Protein AF-A0A1F2EUL6-F1 (afdb_monomer)

Secondary structure (DSSP, 8-state):
-EEEEEETTBTTB-SS--TTTTTHHHHHHHHH-S---SPPHHHHHHSSSPPP--S--------SS-EEEEEEE-HHHHHHHHHHHHHTT-TTSEEEEEESS--HHHHHHT---SSSSS--HHHHHHSPB--B--EEETT--EESS-EEEE-TT--SS--TT-EEEEEEETTEEEEEEEES-EEEEE-SSTT-EEEEEPPPPPP----S------TTTT-B-TTS-B-PPPPPEEESEEEEEEEEEEEEETTEE-SS-EEEEEEEE-SS-BEEB-

Structure (mmCIF, N/CA/C/O backbone):
data_AF-A0A1F2EUL6-F1
#
_entry.id   AF-A0A1F2EUL6-F1
#
loop_
_atom_site.group_PDB
_atom_site.id
_atom_site.type_symbol
_atom_site.label_atom_id
_atom_site.label_alt_id
_atom_site.label_comp_id
_atom_site.label_asym_id
_atom_site.label_entity_id
_atom_site.label_seq_id
_atom_site.pdbx_PDB_ins_code
_atom_site.Cartn_x
_atom_site.Cartn_y
_atom_site.Cartn_z
_atom_site.occupancy
_atom_site.B_iso_or_equiv
_atom_site.auth_seq_id
_atom_site.auth_comp_id
_atom_site.auth_asym_id
_atom_site.auth_atom_id
_atom_site.pdbx_PDB_model_num
ATOM 1 N N . MET A 1 1 ? -19.162 4.722 19.581 1.00 94.12 1 MET A N 1
ATOM 2 C CA . MET A 1 1 ? -18.192 4.745 18.467 1.00 94.12 1 MET A CA 1
ATOM 3 C C . MET A 1 1 ? -17.337 5.961 18.678 1.00 94.12 1 MET A C 1
ATOM 5 O O . MET A 1 1 ? -17.865 7.063 18.787 1.00 94.12 1 MET A O 1
ATOM 9 N N . ARG A 1 2 ? -16.032 5.747 18.742 1.00 98.06 2 ARG A N 1
ATOM 10 C CA . ARG A 1 2 ? -15.039 6.780 18.974 1.00 98.06 2 ARG A CA 1
ATOM 11 C C . ARG A 1 2 ? -14.387 7.160 17.653 1.00 98.06 2 ARG A C 1
ATOM 13 O O . ARG A 1 2 ? -13.775 6.308 17.017 1.00 98.06 2 ARG A O 1
ATOM 20 N N . ILE A 1 3 ? -14.510 8.423 17.254 1.00 98.38 3 ILE A N 1
ATOM 21 C CA . ILE A 1 3 ? -13.905 8.942 16.022 1.00 98.38 3 ILE A CA 1
ATOM 22 C C . ILE A 1 3 ? -12.655 9.750 16.373 1.00 98.38 3 ILE A C 1
ATOM 24 O O . ILE A 1 3 ? -12.697 10.642 17.217 1.00 98.38 3 ILE A O 1
ATOM 28 N N . LEU A 1 4 ? -11.547 9.438 15.708 1.00 98.44 4 LEU A N 1
ATOM 29 C CA . LEU A 1 4 ? -10.252 10.093 15.851 1.00 98.44 4 LEU A CA 1
ATOM 30 C C . LEU A 1 4 ? -9.860 10.681 14.495 1.00 98.44 4 LEU A C 1
ATOM 32 O O . LEU A 1 4 ? -9.658 9.938 13.539 1.00 98.44 4 LEU A O 1
ATOM 36 N N . VAL A 1 5 ? -9.752 12.006 14.393 1.00 98.38 5 VAL A N 1
ATOM 37 C CA . VAL A 1 5 ? -9.423 12.678 13.125 1.00 98.38 5 VAL A CA 1
ATOM 38 C C . VAL A 1 5 ? -7.962 13.112 13.125 1.00 98.38 5 VAL A C 1
ATOM 40 O O . VAL A 1 5 ? -7.565 13.958 13.925 1.00 98.38 5 VAL A O 1
ATOM 43 N N . LEU A 1 6 ? -7.172 12.570 12.198 1.00 98.25 6 LEU A N 1
ATOM 44 C CA . LEU A 1 6 ? -5.758 12.889 12.009 1.00 98.25 6 LEU A CA 1
ATOM 45 C C . LEU A 1 6 ? -5.607 13.777 10.779 1.00 98.25 6 LEU A C 1
ATOM 47 O O . LEU A 1 6 ? -5.698 13.304 9.649 1.00 98.25 6 LEU A O 1
ATOM 51 N N . ARG A 1 7 ? -5.391 15.076 10.995 1.00 98.06 7 ARG A N 1
ATOM 52 C CA . ARG A 1 7 ? -5.110 16.036 9.918 1.00 98.06 7 ARG A CA 1
ATOM 53 C C . ARG A 1 7 ? -3.606 16.123 9.698 1.00 98.06 7 ARG A C 1
ATOM 55 O O . ARG A 1 7 ? -2.929 16.884 10.378 1.00 98.06 7 ARG A O 1
ATOM 62 N N . CYS A 1 8 ? -3.079 15.309 8.793 1.00 97.19 8 CYS A N 1
ATOM 63 C CA . CYS A 1 8 ? -1.642 15.193 8.575 1.00 97.19 8 CYS A CA 1
ATOM 64 C C . CYS A 1 8 ? -1.090 16.399 7.805 1.00 97.19 8 CYS A C 1
ATOM 66 O O . CYS A 1 8 ? -1.621 16.786 6.766 1.00 97.19 8 CYS A O 1
ATOM 68 N N . GLY A 1 9 ? -0.003 16.982 8.316 1.00 93.94 9 GLY A N 1
ATOM 69 C CA . GLY A 1 9 ? 0.609 18.190 7.759 1.00 93.94 9 GLY A CA 1
ATOM 70 C C . GLY A 1 9 ? -0.042 19.497 8.224 1.00 93.94 9 GLY A C 1
ATOM 71 O O . GLY A 1 9 ? 0.249 20.545 7.652 1.00 93.94 9 GLY A O 1
ATOM 72 N N . VAL A 1 10 ? -0.909 19.453 9.243 1.00 90.75 10 VAL A N 1
ATOM 73 C CA . VAL A 1 10 ? -1.565 20.630 9.833 1.00 90.75 10 VAL A CA 1
ATOM 74 C C . VAL A 1 10 ? -1.352 20.636 11.347 1.00 90.75 10 VAL A C 1
ATOM 76 O O . VAL A 1 10 ? -1.569 19.626 12.015 1.00 90.75 10 VAL A O 1
ATOM 79 N N . GLY A 1 11 ? -0.982 21.797 11.897 1.00 89.56 11 GLY A N 1
ATOM 80 C CA . GLY A 1 11 ? -0.701 21.944 13.328 1.00 89.56 11 GLY A CA 1
ATOM 81 C C . GLY A 1 11 ? 0.469 21.060 13.761 1.00 89.56 11 GLY A C 1
ATOM 82 O O . GLY A 1 11 ? 1.487 21.005 13.074 1.00 89.56 11 GLY A O 1
ATOM 83 N N . ASP A 1 12 ? 0.300 20.348 14.875 1.00 89.69 12 ASP A N 1
ATOM 84 C CA . ASP A 1 12 ? 1.346 19.498 15.460 1.00 89.69 12 ASP A CA 1
ATOM 85 C C . ASP A 1 12 ? 1.440 18.101 14.822 1.00 89.69 12 ASP A C 1
ATOM 87 O O . ASP A 1 12 ? 2.366 17.347 15.118 1.00 89.69 12 ASP A O 1
ATOM 91 N N . MET A 1 13 ? 0.498 17.727 13.948 1.00 95.62 13 MET A N 1
ATOM 92 C CA . MET A 1 13 ? 0.515 16.425 13.282 1.00 95.62 13 MET A CA 1
ATOM 93 C C . MET A 1 13 ? 1.376 16.501 12.010 1.00 95.62 13 MET A C 1
ATOM 95 O O . MET A 1 13 ? 0.977 17.158 11.039 1.00 95.62 13 MET A O 1
ATOM 99 N N . PRO A 1 14 ? 2.535 15.821 11.949 1.00 97.31 14 PRO A N 1
ATOM 100 C CA . PRO A 1 14 ? 3.396 15.865 10.771 1.00 97.31 14 PRO A CA 1
ATOM 101 C C . PRO A 1 14 ? 2.721 15.213 9.556 1.00 97.31 14 PRO A C 1
ATOM 103 O O . PRO A 1 14 ? 1.786 14.419 9.675 1.00 97.31 14 PRO A O 1
ATOM 106 N N . LEU A 1 15 ? 3.225 15.528 8.359 1.00 97.00 15 LEU A N 1
ATOM 107 C CA . LEU A 1 15 ? 2.729 14.929 7.115 1.00 97.00 15 LEU A CA 1
ATOM 108 C C . LEU A 1 15 ? 2.921 13.405 7.103 1.00 97.00 15 LEU A C 1
ATOM 110 O O . LEU A 1 15 ? 2.050 12.671 6.650 1.00 97.00 15 LEU A O 1
ATOM 114 N N . LEU A 1 16 ? 4.054 12.933 7.624 1.00 97.12 16 LEU A N 1
ATOM 115 C CA . LEU A 1 16 ? 4.373 11.516 7.776 1.00 97.12 16 LEU A CA 1
ATOM 116 C C . LEU A 1 16 ? 4.459 11.193 9.273 1.00 97.12 16 LEU A C 1
ATOM 118 O O . LEU A 1 16 ? 5.552 11.276 9.840 1.00 97.12 16 LEU A O 1
ATOM 122 N N . PRO A 1 17 ? 3.327 10.886 9.931 1.00 97.44 17 PRO A N 1
ATOM 123 C CA . PRO A 1 17 ? 3.320 10.584 11.355 1.00 97.44 17 PRO A CA 1
ATOM 124 C C . PRO A 1 17 ? 4.131 9.330 11.666 1.00 97.44 17 PRO A C 1
ATOM 126 O O . PRO A 1 17 ? 3.971 8.273 11.058 1.00 97.44 17 PRO A O 1
ATOM 129 N N . GLY A 1 18 ? 5.043 9.468 12.621 1.00 96.19 18 GLY A N 1
ATOM 130 C CA . GLY A 1 18 ? 5.866 8.388 13.127 1.00 96.19 18 GLY A CA 1
ATOM 131 C C . GLY A 1 18 ? 5.231 7.687 14.324 1.00 96.19 18 GLY A C 1
ATOM 132 O O . GLY A 1 18 ? 4.150 8.015 14.806 1.00 96.19 18 GLY A O 1
ATOM 133 N N . ARG A 1 19 ? 5.974 6.723 14.876 1.00 95.12 19 ARG A N 1
ATOM 134 C CA . ARG A 1 19 ? 5.543 5.931 16.040 1.00 95.12 19 ARG A CA 1
ATOM 135 C C . ARG A 1 19 ? 5.140 6.787 17.247 1.00 95.12 19 ARG A C 1
ATOM 137 O O . ARG A 1 19 ? 4.248 6.392 17.985 1.00 95.12 19 ARG A O 1
ATOM 144 N N . ARG A 1 20 ? 5.841 7.899 17.497 1.00 96.31 20 ARG A N 1
ATOM 145 C CA . ARG A 1 20 ? 5.565 8.770 18.654 1.00 96.31 20 ARG A CA 1
ATOM 146 C C . ARG A 1 20 ? 4.260 9.539 18.466 1.00 96.31 20 ARG A C 1
ATOM 148 O O . ARG A 1 20 ? 3.466 9.584 19.396 1.00 96.31 20 ARG A O 1
ATOM 155 N N . ASP A 1 21 ? 4.030 10.047 17.261 1.00 97.62 21 ASP A N 1
ATOM 156 C CA . ASP A 1 21 ? 2.845 10.839 16.913 1.00 97.62 21 ASP A CA 1
ATOM 157 C C . ASP A 1 21 ? 1.560 10.000 16.992 1.00 97.62 21 ASP A C 1
ATOM 159 O O . ASP A 1 21 ? 0.492 10.518 17.295 1.00 97.62 21 ASP A O 1
ATOM 163 N N . LEU A 1 22 ? 1.672 8.685 16.766 1.00 98.25 22 LEU A N 1
ATOM 164 C CA . LEU A 1 22 ? 0.552 7.738 16.742 1.00 98.25 22 LEU A CA 1
ATOM 165 C C . LEU A 1 22 ? 0.422 6.887 18.014 1.00 98.25 22 LEU A C 1
ATOM 167 O O . LEU A 1 22 ? -0.481 6.057 18.104 1.00 98.25 22 LEU A O 1
ATOM 171 N N . ALA A 1 23 ? 1.291 7.081 19.012 1.00 97.25 23 ALA A N 1
ATOM 172 C CA . ALA A 1 23 ? 1.319 6.249 20.219 1.00 97.25 23 ALA A CA 1
ATOM 173 C C . ALA A 1 23 ? -0.001 6.282 21.012 1.00 97.25 23 ALA A C 1
ATOM 175 O O . ALA A 1 23 ? -0.373 5.281 21.616 1.00 97.25 23 ALA A O 1
ATOM 176 N N . PHE A 1 24 ? -0.742 7.393 20.961 1.00 97.75 24 PHE A N 1
ATOM 177 C CA . PHE A 1 24 ? -2.035 7.529 21.639 1.00 97.75 24 PHE A CA 1
ATOM 178 C C . PHE A 1 24 ? -3.104 6.550 21.110 1.00 97.75 24 PHE A C 1
ATOM 180 O O . PHE A 1 24 ? -4.046 6.233 21.836 1.00 97.75 24 PHE A O 1
ATOM 187 N N . LEU A 1 25 ? -2.968 6.038 19.876 1.00 98.38 25 LEU A N 1
ATOM 188 C CA . LEU A 1 25 ? -3.870 5.012 19.337 1.00 98.38 25 LEU A CA 1
ATOM 189 C C . LEU A 1 25 ? -3.777 3.710 20.141 1.00 98.38 25 LEU A C 1
ATOM 191 O O . LEU A 1 25 ? -4.790 3.046 20.356 1.00 98.38 25 LEU A O 1
ATOM 195 N N . ASP A 1 26 ? -2.587 3.383 20.652 1.00 97.88 26 ASP A N 1
ATOM 196 C CA . ASP A 1 26 ? -2.379 2.221 21.517 1.00 97.88 26 ASP A CA 1
ATOM 197 C C . ASP A 1 26 ? -3.129 2.390 22.846 1.00 97.88 26 ASP A C 1
ATOM 199 O O . ASP A 1 26 ? -3.670 1.430 23.393 1.00 97.88 26 ASP A O 1
ATOM 203 N N . ASP A 1 27 ? -3.169 3.611 23.380 1.00 98.06 27 ASP A N 1
ATOM 204 C CA . ASP A 1 27 ? -3.866 3.900 24.632 1.00 98.06 27 ASP A CA 1
ATOM 205 C C . ASP A 1 27 ? -5.384 3.886 24.445 1.00 98.06 27 ASP A C 1
ATOM 207 O O . ASP A 1 27 ? -6.098 3.384 25.312 1.00 98.06 27 ASP A O 1
ATOM 211 N N . VAL A 1 28 ? -5.886 4.339 23.290 1.00 98.38 28 VAL A N 1
ATOM 212 C CA . VAL A 1 28 ? -7.296 4.154 22.917 1.00 98.38 28 VAL A CA 1
ATOM 213 C C . VAL A 1 28 ? -7.639 2.669 22.815 1.00 98.38 28 VAL A C 1
ATOM 215 O O . VAL A 1 28 ? -8.658 2.255 23.367 1.00 98.38 28 VAL A O 1
ATOM 218 N N . ALA A 1 29 ? -6.788 1.862 22.174 1.00 97.94 29 ALA A N 1
ATOM 219 C CA . ALA A 1 29 ? -6.999 0.421 22.055 1.00 97.94 29 ALA A CA 1
ATOM 220 C C . ALA A 1 29 ? -7.139 -0.245 23.432 1.00 97.94 29 ALA A C 1
ATOM 222 O O . ALA A 1 29 ? -8.121 -0.943 23.669 1.00 97.94 29 ALA A O 1
ATOM 223 N N . LYS A 1 30 ? -6.233 0.049 24.376 1.00 97.50 30 LYS A N 1
ATOM 224 C CA . LYS A 1 30 ? -6.290 -0.488 25.751 1.00 97.50 30 LYS A CA 1
ATOM 225 C C . LYS A 1 30 ? -7.562 -0.097 26.506 1.00 97.50 30 LYS A C 1
ATOM 227 O O . LYS A 1 30 ? -7.995 -0.838 27.379 1.00 97.50 30 LYS A O 1
ATOM 232 N N . GLN A 1 31 ? -8.144 1.067 26.213 1.00 98.12 31 GLN A N 1
ATOM 233 C CA . GLN A 1 31 ? -9.371 1.523 26.874 1.00 98.12 31 GLN A CA 1
ATOM 234 C C . GLN A 1 31 ? -10.609 0.759 26.398 1.00 98.12 31 GLN A C 1
ATOM 236 O O . GLN A 1 31 ? -11.498 0.490 27.202 1.00 98.12 31 GLN A O 1
ATOM 241 N N . VAL A 1 32 ? -10.689 0.438 25.102 1.00 98.12 32 VAL A N 1
ATOM 242 C CA . VAL A 1 32 ? -11.891 -0.179 24.513 1.00 98.12 32 VAL A CA 1
ATOM 243 C C . VAL A 1 32 ? -11.777 -1.696 24.354 1.00 98.12 32 VAL A C 1
ATOM 245 O O . VAL A 1 32 ? -12.790 -2.387 24.344 1.00 98.12 32 VAL A O 1
ATOM 248 N N . LEU A 1 33 ? -10.560 -2.226 24.250 1.00 97.62 33 LEU A N 1
ATOM 249 C CA . LEU A 1 33 ? -10.258 -3.652 24.155 1.00 97.62 33 LEU A CA 1
ATOM 250 C C . LEU A 1 33 ? -9.003 -3.957 24.998 1.00 97.62 33 LEU A C 1
ATOM 252 O O . LEU A 1 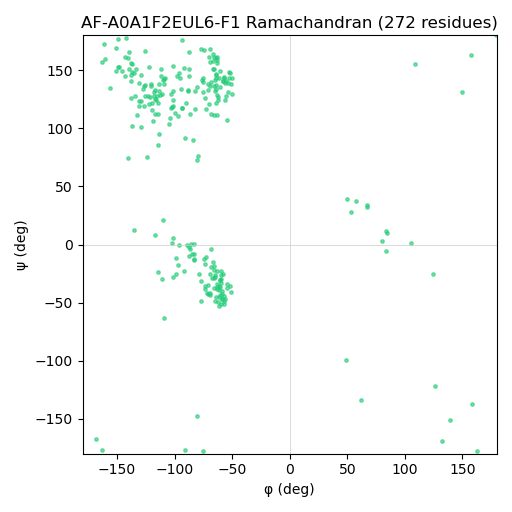33 ? -7.913 -4.134 24.455 1.00 97.62 33 LEU A O 1
ATOM 256 N N . PRO A 1 34 ? -9.123 -3.970 26.340 1.00 94.56 34 PRO A N 1
ATOM 257 C CA . PRO A 1 34 ? -7.986 -4.204 27.235 1.00 94.56 34 PRO A CA 1
ATOM 258 C C . PRO A 1 34 ? -7.390 -5.613 27.104 1.00 94.56 34 PRO A C 1
ATOM 260 O O . PRO A 1 34 ? -6.205 -5.804 27.376 1.00 94.56 34 PRO A O 1
ATOM 263 N N . HIS A 1 35 ? -8.203 -6.582 26.678 1.00 92.75 35 HIS A N 1
ATOM 264 C CA . HIS A 1 35 ? -7.806 -7.961 26.417 1.00 92.75 35 HIS A CA 1
ATOM 265 C C . HIS A 1 35 ? -8.285 -8.361 25.017 1.00 92.75 35 HIS A C 1
ATOM 267 O O . HIS A 1 35 ? -9.475 -8.246 24.724 1.00 92.75 35 HIS A O 1
ATOM 273 N N . ASP A 1 36 ? -7.357 -8.797 24.163 1.00 92.00 36 ASP A N 1
ATOM 274 C CA . ASP A 1 36 ? -7.641 -9.379 22.849 1.00 92.00 36 ASP A CA 1
ATOM 275 C C . ASP A 1 36 ? -7.210 -10.848 22.867 1.00 92.00 36 ASP A C 1
ATOM 277 O O . ASP A 1 36 ? -6.021 -11.141 22.974 1.00 92.00 36 ASP A O 1
ATOM 281 N N . ASP A 1 37 ? -8.182 -11.756 22.788 1.00 89.81 37 ASP A N 1
ATOM 282 C CA . ASP A 1 37 ? -7.949 -13.205 22.772 1.00 89.81 37 ASP A CA 1
ATOM 283 C C . ASP A 1 37 ? -7.707 -13.747 21.349 1.00 89.81 37 ASP A C 1
ATOM 285 O O . ASP A 1 37 ? -7.496 -14.947 21.159 1.00 89.81 37 ASP A O 1
ATOM 289 N N . ASN A 1 38 ? -7.776 -12.890 20.321 1.00 90.25 38 ASN A N 1
ATOM 290 C CA . ASN A 1 38 ? -7.522 -13.303 18.945 1.00 90.25 38 ASN A CA 1
ATOM 291 C C . ASN A 1 38 ? -6.018 -13.498 18.705 1.00 90.25 38 ASN A C 1
ATOM 293 O O . ASN A 1 38 ? -5.209 -12.703 19.188 1.00 90.25 38 ASN A O 1
ATOM 297 N N . PRO A 1 39 ? -5.626 -14.505 17.904 1.00 88.75 39 PRO A N 1
ATOM 298 C CA . PRO A 1 39 ? -4.223 -14.739 17.616 1.00 88.75 39 PRO A CA 1
ATOM 299 C C . PRO A 1 39 ? -3.636 -13.563 16.832 1.00 88.75 39 PRO A C 1
ATOM 301 O O . PRO A 1 39 ? -4.187 -13.100 15.829 1.00 88.75 39 PRO A O 1
ATOM 304 N N . THR A 1 40 ? -2.479 -13.100 17.280 1.00 91.00 40 THR A N 1
ATOM 305 C CA . THR A 1 40 ? -1.681 -12.091 16.590 1.00 91.00 40 THR A CA 1
ATOM 306 C C . THR A 1 40 ? -1.145 -12.638 15.259 1.00 91.00 40 THR A C 1
ATOM 308 O O . THR A 1 40 ? -0.972 -13.851 15.105 1.00 91.00 40 THR A O 1
ATOM 311 N N . PRO A 1 41 ? -0.789 -11.774 14.291 1.00 89.00 41 PRO A N 1
ATOM 312 C CA . PRO A 1 41 ? -0.151 -12.204 13.049 1.00 89.00 41 PRO A CA 1
ATOM 313 C C . PRO A 1 41 ? 1.087 -13.088 13.260 1.00 89.00 41 PRO A C 1
ATOM 315 O O . PRO A 1 41 ? 1.294 -14.034 12.503 1.00 89.00 41 PRO A O 1
ATOM 318 N N . ASP A 1 42 ? 1.882 -12.821 14.300 1.00 89.25 42 ASP A N 1
ATOM 319 C CA . ASP A 1 42 ? 3.076 -13.608 14.623 1.00 89.25 42 ASP A CA 1
ATOM 320 C C . ASP A 1 42 ? 2.727 -15.005 15.159 1.00 89.25 42 ASP A C 1
ATOM 322 O O . ASP A 1 42 ? 3.441 -15.969 14.880 1.00 89.25 42 ASP A O 1
ATOM 326 N N . GLU A 1 43 ? 1.636 -15.136 15.915 1.00 90.62 43 GLU A N 1
ATOM 327 C CA . GLU A 1 43 ? 1.124 -16.430 16.381 1.00 90.62 43 GLU A CA 1
ATOM 328 C C . GLU A 1 43 ? 0.515 -17.231 15.230 1.00 90.62 43 GLU A C 1
ATOM 330 O O . GLU A 1 43 ? 0.811 -18.418 15.100 1.00 90.62 43 GLU A O 1
ATOM 335 N N . ILE A 1 44 ? -0.258 -16.580 14.349 1.00 87.81 44 ILE A N 1
ATOM 336 C CA . ILE A 1 44 ? -0.807 -17.205 13.136 1.00 87.81 44 ILE A CA 1
ATOM 337 C C . ILE A 1 44 ? 0.332 -17.724 12.253 1.00 87.81 44 ILE A C 1
ATOM 339 O O . ILE A 1 44 ? 0.294 -18.870 11.812 1.00 87.81 44 ILE A O 1
ATOM 343 N N . ALA A 1 45 ? 1.370 -16.913 12.025 1.00 85.88 45 ALA A N 1
ATOM 344 C CA . ALA A 1 45 ? 2.507 -17.281 11.182 1.00 85.88 45 ALA A CA 1
ATOM 345 C C . ALA A 1 45 ? 3.333 -18.453 11.743 1.00 85.88 45 ALA A C 1
ATOM 347 O O . ALA A 1 45 ? 3.951 -19.188 10.975 1.00 85.88 45 ALA A O 1
ATOM 348 N N . LYS A 1 46 ? 3.353 -18.635 13.069 1.00 88.56 46 LYS A N 1
ATOM 349 C CA . LYS A 1 46 ? 4.001 -19.776 13.743 1.00 88.56 46 LYS A CA 1
ATOM 350 C C . LYS A 1 46 ? 3.084 -20.996 13.877 1.00 88.56 46 LYS A C 1
ATOM 352 O O . LYS A 1 46 ? 3.547 -22.057 14.298 1.00 88.56 46 LYS A O 1
ATOM 357 N N . GLY A 1 47 ? 1.795 -20.843 13.576 1.00 82.88 47 GLY A N 1
ATOM 358 C CA . GLY A 1 47 ? 0.805 -21.909 13.635 1.00 82.88 47 GLY A CA 1
ATOM 359 C C . GLY A 1 47 ? 1.085 -23.026 12.628 1.00 82.88 47 GLY A C 1
ATOM 360 O O . GLY A 1 47 ? 1.798 -22.846 11.644 1.00 82.88 47 GLY A O 1
ATOM 361 N N . LYS A 1 48 ? 0.499 -24.205 12.868 1.00 75.62 48 LYS A N 1
ATOM 362 C CA . LYS A 1 48 ? 0.620 -25.359 11.956 1.00 75.62 48 LYS A CA 1
ATOM 363 C C . LYS A 1 48 ? -0.089 -25.134 10.619 1.00 75.62 48 LYS A C 1
ATOM 365 O O . LYS A 1 48 ? 0.324 -25.700 9.614 1.00 75.62 48 LYS A O 1
ATOM 370 N N . GLU A 1 49 ? -1.141 -24.319 10.624 1.00 74.75 49 GLU A N 1
ATOM 371 C CA . GLU A 1 49 ? -1.913 -23.949 9.444 1.00 74.75 49 GLU A CA 1
ATOM 372 C C . GLU A 1 49 ? -2.084 -22.431 9.405 1.00 74.75 49 GLU A C 1
ATOM 374 O O . GLU A 1 49 ? -2.613 -21.828 10.341 1.00 74.75 49 GLU A O 1
ATOM 379 N N . VAL A 1 50 ? -1.644 -21.816 8.308 1.00 75.50 50 VAL A N 1
ATOM 380 C CA . VAL A 1 50 ? -1.920 -20.407 8.017 1.00 75.50 50 VAL A CA 1
ATOM 381 C C . VAL A 1 50 ? -3.223 -20.354 7.217 1.00 75.50 50 VAL A C 1
ATOM 383 O O . VAL A 1 50 ? -3.288 -20.976 6.151 1.00 75.50 50 VAL A O 1
ATOM 386 N N . PRO A 1 51 ? -4.265 -19.641 7.689 1.00 76.38 51 PRO A N 1
ATOM 387 C CA . PRO A 1 51 ? -5.533 -19.556 6.979 1.00 76.38 51 PRO A CA 1
ATOM 388 C C . PRO A 1 51 ? -5.346 -19.093 5.536 1.00 76.38 51 PRO A C 1
ATOM 390 O O . PRO A 1 51 ? -4.589 -18.160 5.257 1.00 76.38 51 PRO A O 1
ATOM 393 N N . HIS A 1 52 ? -6.077 -19.714 4.610 1.00 82.31 52 HIS A N 1
ATOM 394 C CA . HIS A 1 52 ? -6.063 -19.264 3.227 1.00 82.31 52 HIS A CA 1
ATOM 395 C C . HIS A 1 52 ? -6.603 -17.827 3.123 1.00 82.31 52 HIS A C 1
ATOM 397 O O . HIS A 1 52 ? -7.698 -17.516 3.602 1.00 82.31 52 HIS A O 1
ATOM 403 N N . LEU A 1 53 ? -5.824 -16.948 2.488 1.00 87.06 53 LEU A N 1
ATOM 404 C CA . LEU A 1 53 ? -6.162 -15.539 2.277 1.00 87.06 53 LEU A CA 1
ATOM 405 C C . LEU A 1 53 ? -7.141 -15.385 1.100 1.00 87.06 53 LEU A C 1
ATOM 407 O O . LEU A 1 53 ? -6.750 -14.998 -0.000 1.00 87.06 53 LEU A O 1
ATOM 411 N N . GLY A 1 54 ? -8.410 -15.722 1.348 1.00 90.88 54 GLY A N 1
ATOM 412 C CA . GLY A 1 54 ? -9.536 -15.531 0.424 1.00 90.88 54 GLY A CA 1
ATOM 413 C C . GLY A 1 54 ? -10.086 -14.098 0.432 1.00 90.88 54 GLY A C 1
ATOM 414 O O . GLY A 1 54 ? -9.333 -13.145 0.639 1.00 90.88 54 GLY A O 1
ATOM 415 N N . ALA A 1 55 ? -11.393 -13.927 0.217 1.00 95.06 55 ALA A N 1
ATOM 416 C CA . ALA A 1 55 ? -12.048 -12.615 0.287 1.00 95.06 55 ALA A CA 1
ATOM 417 C C . ALA A 1 55 ? -11.748 -11.900 1.625 1.00 95.06 55 ALA A C 1
ATOM 419 O O . ALA A 1 55 ? -11.633 -12.579 2.656 1.00 95.06 55 ALA A O 1
ATOM 420 N N . PRO A 1 56 ? -11.585 -10.563 1.633 1.00 97.19 56 PRO A N 1
ATOM 421 C CA . PRO A 1 56 ? -11.274 -9.819 2.842 1.00 97.19 56 PRO A CA 1
ATOM 422 C C . PRO A 1 56 ? -12.433 -9.896 3.839 1.00 97.19 56 PRO A C 1
ATOM 424 O O . PRO A 1 56 ? -13.606 -9.879 3.455 1.00 97.19 56 PRO A O 1
ATOM 427 N N . ARG A 1 57 ? -12.119 -9.999 5.132 1.00 96.00 57 ARG A N 1
ATOM 428 C CA . ARG A 1 57 ? -13.113 -10.258 6.184 1.00 96.00 57 ARG A CA 1
ATOM 429 C C . ARG A 1 57 ? -13.136 -9.179 7.266 1.00 96.00 57 ARG A C 1
ATOM 431 O O . ARG A 1 57 ? -12.117 -8.530 7.520 1.00 96.00 57 ARG A O 1
ATOM 438 N N . PRO A 1 58 ? -14.293 -8.989 7.929 1.00 97.25 58 PRO A N 1
ATOM 439 C CA . PRO A 1 58 ? -14.358 -8.178 9.132 1.00 97.25 58 PRO A CA 1
ATOM 440 C C . PRO A 1 58 ? -13.401 -8.704 10.198 1.00 97.25 58 PRO A C 1
ATOM 442 O O . PRO A 1 58 ? -13.241 -9.919 10.350 1.00 97.25 58 PRO A O 1
ATOM 445 N N . ALA A 1 59 ? -12.785 -7.792 10.940 1.00 96.31 59 ALA A N 1
ATOM 446 C CA . ALA A 1 59 ? -11.931 -8.162 12.055 1.00 96.31 59 ALA A CA 1
ATOM 447 C C . ALA A 1 59 ? -12.761 -8.864 13.157 1.00 96.31 59 ALA A C 1
ATOM 449 O O . ALA A 1 59 ? -13.875 -8.425 13.451 1.00 96.31 59 ALA A O 1
ATOM 450 N N . PRO A 1 60 ? -12.264 -9.959 13.764 1.00 94.75 60 PRO A N 1
ATOM 451 C CA . PRO A 1 60 ? -13.012 -10.713 14.775 1.00 94.75 60 PRO A CA 1
ATOM 452 C C . PRO A 1 60 ? -13.095 -10.006 16.137 1.00 94.75 60 PRO A C 1
ATOM 454 O O . PRO A 1 60 ? -13.927 -10.382 16.967 1.00 94.75 60 PRO A O 1
ATOM 457 N N . GLN A 1 61 ? -12.239 -9.007 16.378 1.00 96.00 61 GLN A N 1
ATOM 458 C CA . GLN A 1 61 ? -12.189 -8.247 17.624 1.00 96.00 61 GLN A CA 1
ATOM 459 C C . GLN A 1 61 ? -13.529 -7.579 17.944 1.00 96.00 61 GLN A C 1
ATOM 461 O O . GLN A 1 61 ? -14.209 -7.032 17.077 1.00 96.00 61 GLN A O 1
ATOM 466 N N . ARG A 1 62 ? -13.886 -7.584 19.232 1.00 95.12 62 ARG A N 1
ATOM 467 C CA . ARG A 1 62 ? -15.122 -6.988 19.755 1.00 95.12 62 ARG A CA 1
ATOM 468 C C . ARG A 1 62 ? -14.793 -5.960 20.842 1.00 95.12 62 ARG A C 1
ATOM 470 O O . ARG A 1 62 ? -14.934 -6.277 22.022 1.00 95.12 62 ARG A O 1
ATOM 477 N N . PRO A 1 63 ? -14.311 -4.759 20.477 1.00 96.94 63 PRO A N 1
ATOM 478 C CA . PRO A 1 63 ? -14.100 -3.694 21.452 1.00 96.94 63 PRO A CA 1
ATOM 479 C C . PRO A 1 63 ? -15.434 -3.266 22.086 1.00 96.94 63 PRO A C 1
ATOM 481 O O . PRO A 1 63 ? -16.498 -3.419 21.482 1.00 96.94 63 PRO A O 1
ATOM 484 N N . SER A 1 64 ? -15.382 -2.690 23.288 1.00 97.62 64 SER A N 1
ATOM 485 C CA . SER A 1 64 ? -16.556 -2.153 23.995 1.00 97.62 64 SER A CA 1
ATOM 486 C C . SER A 1 64 ? -17.275 -1.053 23.207 1.00 97.62 64 SER A C 1
ATOM 488 O O . SER A 1 64 ? -18.485 -0.879 23.337 1.00 97.62 64 SER A O 1
ATOM 490 N N . GLU A 1 65 ? -16.544 -0.350 22.342 1.00 97.38 65 GLU A N 1
ATOM 491 C CA . GLU A 1 65 ? -17.089 0.491 21.285 1.00 97.38 65 GLU A CA 1
ATOM 492 C C . GLU A 1 65 ? -16.189 0.469 20.034 1.00 97.38 65 GLU A C 1
ATOM 494 O O . GLU A 1 65 ? -14.968 0.365 20.165 1.00 97.38 65 GLU A O 1
ATOM 499 N N . PRO A 1 66 ? -16.747 0.620 18.816 1.00 97.31 66 PRO A N 1
ATOM 500 C CA . PRO A 1 66 ? -15.939 0.760 17.606 1.00 97.31 66 PRO A CA 1
ATOM 501 C C . PRO A 1 66 ? -15.044 2.001 17.659 1.00 97.31 66 PRO A C 1
ATOM 503 O O . PRO A 1 66 ? -15.474 3.055 18.145 1.00 97.31 66 PRO A O 1
ATOM 506 N N . VAL A 1 67 ? -13.834 1.895 17.109 1.00 98.62 67 VAL A N 1
ATOM 507 C CA . VAL A 1 67 ? -12.892 3.011 16.961 1.00 98.62 67 VAL A CA 1
ATOM 508 C C . VAL A 1 67 ? -12.636 3.249 15.483 1.00 98.62 67 VAL A C 1
ATOM 510 O O . VAL A 1 67 ? -12.213 2.337 14.774 1.00 98.62 67 VAL A O 1
ATOM 513 N N . ARG A 1 68 ? -12.865 4.485 15.040 1.00 98.81 68 ARG A N 1
ATOM 514 C CA . ARG A 1 68 ? -12.637 4.924 13.668 1.00 98.81 68 ARG A CA 1
ATOM 515 C C . ARG A 1 68 ? -11.557 5.989 13.624 1.00 98.81 68 ARG A C 1
ATOM 517 O O . ARG A 1 68 ? -11.679 7.027 14.271 1.00 98.81 68 ARG A O 1
ATOM 524 N N . VAL A 1 69 ? -10.523 5.751 1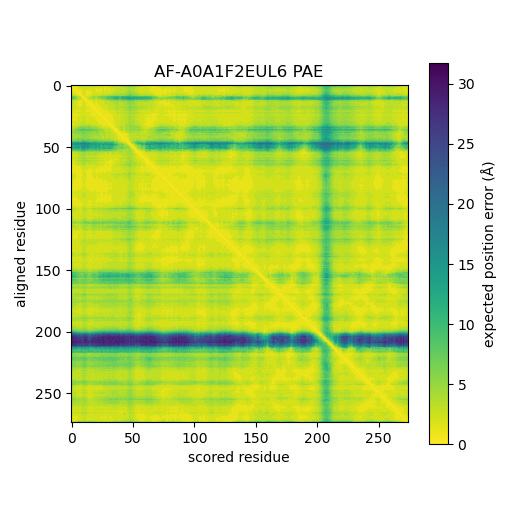2.830 1.00 98.81 69 VAL A N 1
ATOM 525 C CA . VAL A 1 69 ? -9.471 6.722 12.532 1.00 98.81 69 VAL A CA 1
ATOM 526 C C . VAL A 1 69 ? -9.722 7.293 11.145 1.00 98.81 69 VAL A C 1
ATOM 528 O O . VAL A 1 69 ? -9.706 6.571 10.151 1.00 98.81 69 VAL A O 1
ATOM 531 N N . ILE A 1 70 ? -9.951 8.600 11.082 1.00 98.81 70 ILE A N 1
ATOM 532 C CA . ILE A 1 70 ? -10.103 9.342 9.834 1.00 98.81 70 ILE A CA 1
ATOM 533 C C . ILE A 1 70 ? -8.779 10.032 9.540 1.00 98.81 70 ILE A C 1
ATOM 535 O O . ILE A 1 70 ? -8.374 10.939 10.268 1.00 98.81 70 ILE A O 1
ATOM 539 N N . VAL A 1 71 ? -8.105 9.615 8.474 1.00 98.75 71 VAL A N 1
ATOM 540 C CA . VAL A 1 71 ? -6.867 10.238 8.008 1.00 98.75 71 VAL A CA 1
ATOM 541 C C . VAL A 1 71 ? -7.207 11.273 6.946 1.00 98.75 71 VAL A C 1
ATOM 543 O O . VAL A 1 71 ? -7.717 10.932 5.882 1.00 98.75 71 VAL A O 1
ATOM 546 N N . VAL A 1 72 ? -6.906 12.538 7.226 1.00 98.62 72 VAL A N 1
ATOM 547 C CA . VAL A 1 72 ? -7.007 13.645 6.273 1.00 98.62 72 VAL A CA 1
ATOM 548 C C . VAL A 1 72 ? -5.594 13.984 5.808 1.00 98.62 72 VAL A C 1
ATOM 550 O O . VAL A 1 72 ? -4.797 14.505 6.589 1.00 98.62 72 VAL A O 1
ATOM 553 N N . GLY A 1 73 ? -5.263 13.661 4.559 1.00 97.81 73 GLY A N 1
ATOM 554 C CA . GLY A 1 73 ? -3.908 13.832 4.024 1.00 97.81 73 GLY A CA 1
ATOM 555 C C . GLY A 1 73 ? -3.650 13.031 2.742 1.00 97.81 73 GLY A C 1
ATOM 556 O O . GLY A 1 73 ? -4.559 12.360 2.247 1.00 97.81 73 GLY A O 1
ATOM 557 N N . PRO A 1 74 ? -2.425 13.076 2.187 1.00 97.50 74 PRO A N 1
ATOM 558 C CA . PRO A 1 74 ? -2.037 12.241 1.050 1.00 97.50 74 PRO A CA 1
ATOM 559 C C . PRO A 1 74 ? -1.931 10.755 1.428 1.00 97.50 74 PRO A C 1
ATOM 561 O O . PRO A 1 74 ? -1.863 10.398 2.607 1.00 97.50 74 PRO A O 1
ATOM 564 N N . ASP A 1 75 ? -1.825 9.887 0.420 1.00 98.38 75 ASP A N 1
ATOM 565 C CA . ASP A 1 75 ? -1.660 8.433 0.593 1.00 98.38 75 ASP A CA 1
ATOM 566 C C . ASP A 1 75 ? -0.471 8.075 1.495 1.00 98.38 75 ASP A C 1
ATOM 568 O O . ASP A 1 75 ? -0.557 7.142 2.286 1.00 98.38 75 ASP A O 1
ATOM 572 N N . ALA A 1 76 ? 0.611 8.859 1.459 1.00 98.19 76 ALA A N 1
ATOM 573 C CA . ALA A 1 76 ? 1.771 8.658 2.325 1.00 98.19 76 ALA A CA 1
ATOM 574 C C . ALA A 1 76 ? 1.430 8.774 3.827 1.00 98.19 76 ALA A C 1
ATOM 576 O O . ALA A 1 76 ? 1.966 8.034 4.655 1.00 98.19 76 ALA A O 1
ATOM 577 N N . SER A 1 77 ? 0.519 9.684 4.186 1.00 98.44 77 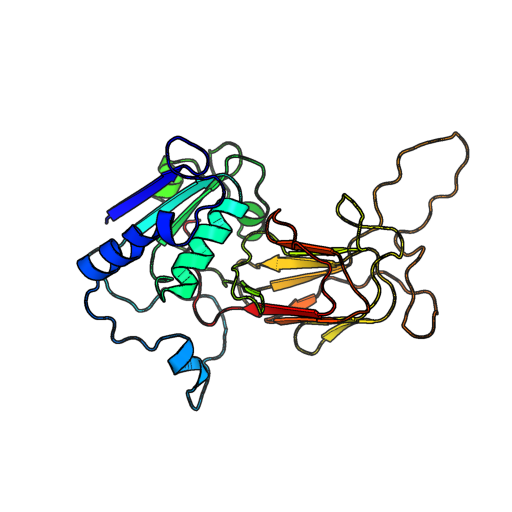SER A N 1
ATOM 578 C CA . SER A 1 77 ? 0.026 9.837 5.558 1.00 98.44 77 SER A CA 1
ATOM 579 C C . SER A 1 77 ? -0.837 8.646 5.966 1.00 98.44 77 SER A C 1
ATOM 581 O O . SER A 1 77 ? -0.665 8.102 7.057 1.00 98.44 77 SER A O 1
ATOM 583 N N . LEU A 1 78 ? -1.726 8.204 5.069 1.00 98.75 78 LEU A N 1
ATOM 584 C CA . LEU A 1 78 ? -2.536 7.004 5.273 1.00 98.75 78 LEU A CA 1
ATOM 585 C C . LEU A 1 78 ? -1.646 5.770 5.471 1.00 98.75 78 LEU A C 1
ATOM 587 O O . LEU A 1 78 ? -1.838 5.029 6.433 1.00 98.75 78 LEU A O 1
ATOM 591 N N . ALA A 1 79 ? -0.638 5.583 4.620 1.00 98.75 79 ALA A N 1
ATOM 592 C CA . ALA A 1 79 ? 0.308 4.477 4.704 1.00 98.75 79 ALA A CA 1
ATOM 593 C C . ALA A 1 79 ? 1.052 4.456 6.046 1.00 98.75 79 ALA A C 1
ATOM 595 O O . ALA A 1 79 ? 1.229 3.389 6.638 1.00 98.75 79 ALA A O 1
ATOM 596 N N . ALA A 1 80 ? 1.441 5.621 6.571 1.00 98.75 80 ALA A N 1
ATOM 597 C CA . ALA A 1 80 ? 2.087 5.732 7.876 1.00 98.75 80 ALA A CA 1
ATOM 598 C C . ALA A 1 80 ? 1.159 5.300 9.028 1.00 98.75 80 ALA A C 1
ATOM 600 O O . ALA A 1 80 ? 1.559 4.506 9.885 1.00 98.75 80 ALA A O 1
ATOM 601 N N . VAL A 1 81 ? -0.102 5.748 9.011 1.00 98.81 81 VAL A N 1
ATOM 602 C CA . VAL A 1 81 ? -1.114 5.369 10.010 1.00 98.81 81 VAL A CA 1
ATOM 603 C C . VAL A 1 81 ? -1.433 3.876 9.935 1.00 98.81 81 VAL A C 1
ATOM 605 O O . VAL A 1 81 ? -1.369 3.182 10.949 1.00 98.81 81 VAL A O 1
ATOM 608 N N . VAL A 1 82 ? -1.701 3.350 8.739 1.00 98.88 82 VAL A N 1
ATOM 609 C CA . VAL A 1 82 ? -1.986 1.921 8.530 1.00 98.88 82 VAL A CA 1
ATOM 610 C C . VAL A 1 82 ? -0.779 1.061 8.912 1.00 98.88 82 VAL A C 1
ATOM 612 O O . VAL A 1 82 ? -0.947 0.004 9.517 1.00 98.88 82 VAL A O 1
ATOM 615 N N . THR A 1 83 ? 0.446 1.528 8.654 1.00 98.81 83 THR A N 1
ATOM 616 C CA . THR A 1 83 ? 1.668 0.852 9.112 1.00 98.81 83 THR A CA 1
ATOM 617 C C . THR A 1 83 ? 1.722 0.755 10.633 1.00 98.81 83 THR A C 1
ATOM 619 O O . THR A 1 83 ? 2.085 -0.299 11.161 1.00 98.81 83 THR A O 1
ATOM 622 N N . HIS A 1 84 ? 1.375 1.829 11.349 1.00 98.75 84 HIS A N 1
ATOM 623 C CA . HIS A 1 84 ? 1.295 1.796 12.810 1.00 98.75 84 HIS A CA 1
ATOM 624 C C . HIS A 1 84 ? 0.247 0.784 13.268 1.00 98.75 84 HIS A C 1
ATOM 626 O O . HIS A 1 84 ? 0.590 -0.129 14.014 1.00 98.75 84 HIS A O 1
ATOM 632 N N . LEU A 1 85 ? -0.986 0.870 12.758 1.00 98.69 85 LEU A N 1
ATOM 633 C CA . LEU A 1 85 ? -2.065 -0.051 13.129 1.00 98.69 85 LEU A CA 1
ATOM 634 C C . LEU A 1 85 ? -1.676 -1.515 12.883 1.00 98.69 85 LEU A C 1
ATOM 636 O O . LEU A 1 85 ? -1.789 -2.347 13.779 1.00 98.69 85 LEU A O 1
ATOM 640 N N . MET A 1 86 ? -1.115 -1.816 11.712 1.00 98.38 86 MET A N 1
ATOM 641 C CA . MET A 1 86 ? -0.604 -3.143 11.365 1.00 98.38 86 MET A CA 1
ATOM 642 C C . MET A 1 86 ? 0.455 -3.637 12.355 1.00 98.38 86 MET A C 1
ATOM 644 O O . MET A 1 86 ? 0.351 -4.742 12.879 1.00 98.38 86 MET A O 1
ATOM 648 N N . ARG A 1 87 ? 1.479 -2.826 12.645 1.00 97.25 87 ARG A N 1
ATOM 649 C CA . ARG A 1 87 ? 2.583 -3.212 13.544 1.00 97.25 87 ARG A CA 1
ATOM 650 C C . ARG A 1 87 ? 2.159 -3.364 15.001 1.00 97.25 87 ARG A C 1
ATOM 652 O O . ARG A 1 87 ? 2.893 -3.961 15.785 1.00 97.25 87 ARG A O 1
ATOM 659 N N . ARG A 1 88 ? 1.023 -2.782 15.381 1.00 97.06 88 ARG A N 1
ATOM 660 C CA . ARG A 1 88 ? 0.484 -2.824 16.743 1.00 97.06 88 ARG A CA 1
ATOM 661 C C . ARG A 1 88 ? -0.653 -3.832 16.907 1.00 97.06 88 ARG A C 1
ATOM 663 O O . ARG A 1 88 ? -1.217 -3.896 17.990 1.00 97.06 88 ARG A O 1
ATOM 670 N N . ASN A 1 89 ? -0.947 -4.631 15.875 1.00 96.50 89 ASN A N 1
ATOM 671 C CA . ASN A 1 89 ? -2.087 -5.552 15.848 1.00 96.50 89 ASN A CA 1
ATOM 672 C C . ASN A 1 89 ? -3.439 -4.839 16.071 1.00 96.50 89 ASN A C 1
ATOM 674 O O . ASN A 1 89 ? -4.332 -5.338 16.746 1.00 96.50 89 ASN A O 1
ATOM 678 N N . LEU A 1 90 ? -3.578 -3.635 15.514 1.00 98.00 90 LEU A N 1
ATOM 679 C CA . LEU A 1 90 ? -4.754 -2.770 15.648 1.00 98.00 90 LEU A CA 1
ATOM 680 C C . LEU A 1 90 ? -5.537 -2.650 14.338 1.00 98.00 90 LEU A C 1
ATOM 682 O O . LEU A 1 90 ? -6.283 -1.695 14.149 1.00 98.00 90 LEU A O 1
ATOM 686 N N . LEU A 1 91 ? -5.384 -3.598 13.408 1.00 98.06 91 LEU A N 1
ATOM 687 C CA . LEU A 1 91 ? -6.100 -3.559 12.127 1.00 98.06 91 LEU A CA 1
ATOM 688 C C . LEU A 1 91 ? -7.609 -3.768 12.258 1.00 98.06 91 LEU A C 1
ATOM 690 O O . LEU A 1 91 ? -8.300 -3.623 11.266 1.00 98.06 91 LEU A O 1
ATOM 694 N N . TRP A 1 92 ? -8.122 -4.039 13.458 1.00 98.00 92 TRP A N 1
ATOM 695 C CA . TRP A 1 92 ? -9.550 -3.984 13.766 1.00 98.00 92 TRP A CA 1
ATOM 696 C C . TRP A 1 92 ? -10.104 -2.558 13.892 1.00 98.00 92 TRP A C 1
ATOM 698 O O . TRP A 1 92 ? -11.320 -2.385 13.919 1.00 98.00 92 TRP A O 1
ATOM 708 N N . PHE A 1 93 ? -9.241 -1.539 13.964 1.00 98.75 93 PHE A N 1
ATOM 709 C CA . PHE A 1 93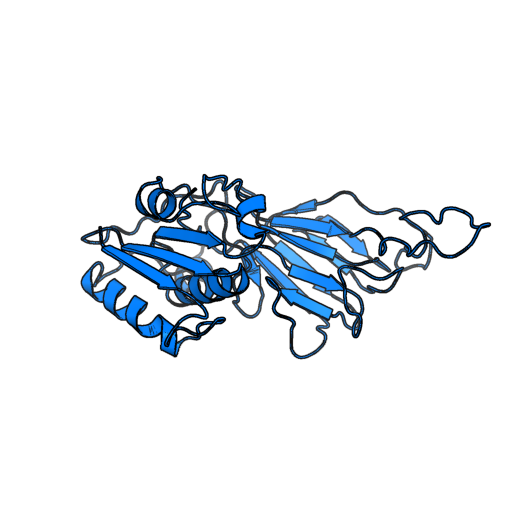 ? -9.663 -0.144 13.866 1.00 98.75 93 PHE A CA 1
ATOM 710 C C . PHE A 1 93 ? -10.258 0.113 12.484 1.00 98.75 93 PHE A C 1
ATOM 712 O O . PHE A 1 93 ? -9.654 -0.231 11.468 1.00 98.75 93 PHE A O 1
ATOM 719 N N . GLU A 1 94 ? -11.402 0.790 12.447 1.00 98.81 94 GLU A N 1
ATOM 720 C CA . GLU A 1 94 ? -11.969 1.271 11.195 1.00 98.81 94 GLU A CA 1
ATOM 721 C C . GLU A 1 94 ? -11.110 2.426 10.670 1.00 98.81 94 GLU A C 1
ATOM 723 O O . GLU A 1 94 ? -10.765 3.345 11.417 1.00 98.81 94 GLU A O 1
ATOM 728 N N . VAL A 1 95 ? -10.768 2.404 9.386 1.00 98.88 95 VAL A N 1
ATOM 729 C CA . VAL A 1 95 ? -9.930 3.430 8.761 1.00 98.88 95 VAL A CA 1
ATOM 730 C C . VAL A 1 95 ? -10.709 4.106 7.648 1.00 98.88 95 VAL A C 1
ATOM 732 O O . VAL A 1 95 ? -11.124 3.457 6.692 1.00 98.88 95 VAL A O 1
ATOM 735 N N . ALA A 1 96 ? -10.876 5.420 7.752 1.00 98.75 96 ALA A N 1
ATOM 736 C CA . ALA A 1 96 ? -11.384 6.250 6.670 1.00 98.75 96 ALA A CA 1
ATOM 737 C C . ALA A 1 96 ? -10.277 7.167 6.153 1.00 98.75 96 ALA A C 1
ATOM 739 O O . ALA A 1 96 ? -9.449 7.658 6.923 1.00 98.75 96 ALA A O 1
ATOM 740 N N . HIS A 1 97 ? -10.283 7.431 4.851 1.00 98.69 97 HIS A N 1
ATOM 741 C CA . HIS A 1 97 ? -9.331 8.332 4.211 1.00 98.69 97 HIS A CA 1
ATOM 742 C C . HIS A 1 97 ? -10.078 9.466 3.516 1.00 98.69 97 HIS A C 1
ATOM 744 O O . HIS A 1 97 ? -10.994 9.230 2.732 1.00 98.69 97 HIS A O 1
ATOM 750 N N . VAL A 1 98 ? -9.686 10.698 3.831 1.00 98.56 98 VAL A N 1
ATOM 751 C CA . VAL A 1 98 ? -10.150 11.928 3.183 1.00 98.56 98 VAL A CA 1
ATOM 752 C C . VAL A 1 98 ? -8.938 12.521 2.459 1.00 98.56 98 VAL A C 1
ATOM 754 O O . VAL A 1 98 ? -8.111 13.190 3.092 1.00 98.56 98 VAL A O 1
ATOM 757 N N . PRO A 1 99 ? -8.769 12.240 1.156 1.00 97.94 99 PRO A N 1
ATOM 758 C CA . PRO A 1 99 ? -7.561 12.634 0.451 1.00 97.94 99 PRO A CA 1
ATOM 759 C C . PRO A 1 99 ? -7.486 14.146 0.224 1.00 97.94 99 PRO A C 1
ATOM 761 O O . PRO A 1 99 ? -8.463 14.782 -0.173 1.00 97.94 99 PRO A O 1
ATOM 764 N N . THR A 1 100 ? -6.299 14.720 0.422 1.00 96.19 100 THR A N 1
ATOM 765 C CA . THR A 1 100 ? -6.012 16.145 0.149 1.00 96.19 100 THR A CA 1
ATOM 766 C C . THR A 1 100 ? -5.376 16.390 -1.225 1.00 96.19 100 THR A C 1
ATOM 768 O O . THR A 1 100 ? -5.089 17.531 -1.575 1.00 96.19 100 THR A O 1
ATOM 771 N N . ALA A 1 101 ? -5.158 15.325 -1.997 1.00 93.38 101 ALA A N 1
ATOM 772 C CA . ALA A 1 101 ? -4.634 15.311 -3.361 1.00 93.38 101 ALA A CA 1
ATOM 773 C C . ALA A 1 101 ? -5.201 14.079 -4.102 1.00 93.38 101 ALA A C 1
ATOM 775 O O . ALA A 1 101 ? -5.768 13.204 -3.436 1.00 93.38 101 ALA A O 1
ATOM 776 N N . PRO A 1 102 ? -5.050 13.962 -5.439 1.00 96.06 102 PRO A N 1
ATOM 777 C CA . PRO A 1 102 ? -5.413 12.743 -6.159 1.00 96.06 102 PRO A CA 1
ATOM 778 C C . PRO A 1 102 ? -4.801 11.503 -5.503 1.00 96.06 102 PRO A C 1
ATOM 780 O O . PRO A 1 102 ? -3.601 11.470 -5.226 1.00 96.06 102 PRO A O 1
ATOM 783 N N . SER A 1 103 ? -5.637 10.500 -5.247 1.00 97.81 103 SER A N 1
ATOM 784 C CA . SER A 1 103 ? -5.285 9.353 -4.412 1.00 97.81 103 SER A CA 1
ATOM 785 C C . SER A 1 103 ? -5.359 8.048 -5.204 1.00 97.81 103 SER A C 1
ATOM 787 O O . SER A 1 103 ? -6.457 7.551 -5.495 1.00 97.81 103 SER A O 1
ATOM 789 N N . PRO A 1 104 ? -4.199 7.469 -5.561 1.00 97.88 104 PRO A N 1
ATOM 790 C CA . PRO A 1 104 ? -4.121 6.087 -6.013 1.00 97.88 104 PRO A CA 1
ATOM 791 C C . PRO A 1 104 ? -4.814 5.110 -5.058 1.00 97.88 104 PRO A C 1
ATOM 793 O O . PRO A 1 104 ? -5.525 4.231 -5.533 1.00 97.88 104 PRO A O 1
ATOM 796 N N . ALA A 1 105 ? -4.677 5.281 -3.739 1.00 98.00 105 ALA A N 1
ATOM 797 C CA . ALA A 1 105 ? -5.334 4.425 -2.751 1.00 98.00 105 ALA A CA 1
ATOM 798 C C . ALA A 1 105 ? -6.866 4.450 -2.875 1.00 98.00 105 ALA A C 1
ATOM 800 O O . ALA A 1 105 ? -7.493 3.398 -3.022 1.00 98.00 105 ALA A O 1
ATOM 801 N N . ALA A 1 106 ? -7.468 5.644 -2.906 1.00 97.50 106 ALA A N 1
ATOM 802 C CA . ALA A 1 106 ? -8.908 5.799 -3.098 1.00 97.50 106 ALA A CA 1
ATOM 803 C C . ALA A 1 106 ? -9.366 5.184 -4.430 1.00 97.50 106 ALA A C 1
ATOM 805 O O . ALA A 1 106 ? -10.352 4.450 -4.466 1.00 97.50 106 ALA A O 1
ATOM 806 N N . THR A 1 107 ? -8.602 5.405 -5.504 1.00 97.62 107 THR A N 1
ATOM 807 C CA . THR A 1 107 ? -8.896 4.849 -6.835 1.00 97.62 107 THR A CA 1
ATOM 808 C C . THR A 1 107 ? -8.867 3.320 -6.829 1.00 97.62 107 THR A C 1
ATOM 810 O O . THR A 1 107 ? -9.810 2.682 -7.291 1.00 97.62 107 THR A O 1
ATOM 813 N N . ASN A 1 108 ? -7.814 2.712 -6.276 1.00 97.56 108 ASN A N 1
ATOM 814 C CA . ASN A 1 108 ? -7.647 1.258 -6.251 1.00 97.56 108 ASN A CA 1
ATOM 815 C C . ASN A 1 108 ? -8.773 0.555 -5.485 1.00 97.56 108 ASN A C 1
ATOM 817 O O . ASN A 1 108 ? -9.193 -0.538 -5.861 1.00 97.56 108 ASN A O 1
ATOM 821 N N . TRP A 1 109 ? -9.269 1.168 -4.409 1.00 97.00 109 TRP A N 1
ATOM 822 C CA . TRP A 1 109 ? -10.329 0.587 -3.586 1.00 97.00 109 TRP A CA 1
ATOM 823 C C . TRP A 1 109 ? -11.750 0.949 -4.031 1.00 97.00 109 TRP A C 1
ATOM 825 O O . TRP A 1 109 ? -12.709 0.466 -3.415 1.00 97.00 109 TRP A O 1
ATOM 835 N N . GLY A 1 110 ? -11.887 1.754 -5.091 1.00 95.12 110 GLY A N 1
ATOM 836 C CA . GLY A 1 110 ? -13.172 2.244 -5.595 1.00 95.12 110 GLY A CA 1
ATOM 837 C C . GLY A 1 110 ? -13.863 3.204 -4.625 1.00 95.12 110 GLY A C 1
ATOM 838 O O . GLY A 1 110 ? -15.085 3.188 -4.501 1.00 95.12 110 GLY A O 1
ATOM 839 N N . VAL A 1 111 ? -13.087 3.986 -3.871 1.00 94.56 111 VAL A N 1
ATOM 840 C CA . VAL A 1 111 ? -13.601 4.940 -2.885 1.00 94.56 111 VAL A CA 1
ATOM 841 C C . VAL A 1 111 ? -13.958 6.246 -3.593 1.00 94.56 111 VAL A C 1
ATOM 843 O O . VAL A 1 111 ? -13.146 7.162 -3.716 1.00 94.56 111 VAL A O 1
ATOM 846 N N . GLU A 1 112 ? -15.201 6.332 -4.048 1.00 92.81 112 GLU A N 1
ATOM 847 C CA . GLU A 1 112 ? -15.776 7.543 -4.638 1.00 92.81 112 GLU A CA 1
ATOM 848 C C . GLU A 1 112 ? -16.604 8.304 -3.602 1.00 92.81 112 GLU A C 1
ATOM 850 O O . GLU A 1 112 ? -17.277 7.699 -2.765 1.00 92.81 112 GLU A O 1
ATOM 855 N N . GLY A 1 113 ? -16.600 9.634 -3.652 1.00 93.69 113 GLY A N 1
ATOM 856 C CA . GLY A 1 113 ? -17.356 10.464 -2.720 1.00 93.69 113 GLY A CA 1
ATOM 857 C C . GLY A 1 113 ? -17.543 11.893 -3.204 1.00 93.69 113 GLY A C 1
ATOM 858 O O . GLY A 1 113 ? -17.146 12.258 -4.307 1.00 93.69 113 GLY A O 1
ATOM 859 N N . SER A 1 114 ? -18.175 12.694 -2.352 1.00 96.38 114 SER A N 1
ATOM 860 C CA . SER A 1 114 ? -18.466 14.112 -2.602 1.00 96.38 114 SER A CA 1
ATOM 861 C C . SER A 1 114 ? -17.322 15.062 -2.222 1.00 96.38 114 SER A C 1
ATOM 863 O O . SER A 1 114 ? -17.449 16.278 -2.365 1.00 96.38 114 SER A O 1
ATOM 865 N N . GLY A 1 115 ? -16.204 14.530 -1.718 1.00 94.94 115 GLY A N 1
ATOM 866 C CA . GLY A 1 115 ? -14.978 15.288 -1.488 1.00 94.94 115 GLY A CA 1
ATOM 867 C C . GLY A 1 115 ? -14.204 15.531 -2.788 1.00 94.94 115 GLY A C 1
ATOM 868 O O . GLY A 1 115 ? -14.463 14.915 -3.816 1.00 94.94 115 GLY A O 1
ATOM 869 N N . ALA A 1 116 ? -13.202 16.414 -2.743 1.00 93.12 116 ALA A N 1
ATOM 870 C CA . ALA A 1 116 ? -12.451 16.820 -3.938 1.00 93.12 116 ALA A CA 1
ATOM 871 C C . ALA A 1 116 ? -11.713 15.666 -4.650 1.00 93.12 116 ALA A C 1
ATOM 873 O O . ALA A 1 116 ? -11.526 15.707 -5.864 1.00 93.12 116 ALA A O 1
ATOM 874 N N . HIS A 1 117 ? -11.279 14.651 -3.898 1.00 95.94 117 HIS A N 1
ATOM 875 C CA . HIS A 1 117 ? -10.465 13.537 -4.400 1.00 95.94 117 HIS A CA 1
ATOM 876 C C . HIS A 1 117 ? -10.944 12.160 -3.909 1.00 95.94 117 HIS A C 1
ATOM 878 O O . HIS A 1 117 ? -10.205 11.184 -4.017 1.00 95.94 117 HIS A O 1
ATOM 884 N N . GLY A 1 118 ? -12.144 12.077 -3.328 1.00 96.12 118 GLY A N 1
ATOM 885 C CA . GLY A 1 118 ? -12.652 10.876 -2.665 1.00 96.12 118 GLY A CA 1
ATOM 886 C C . GLY A 1 118 ? -13.753 11.219 -1.662 1.00 96.12 118 GLY A C 1
ATOM 887 O O . GLY A 1 118 ? -14.610 12.059 -1.936 1.00 96.12 118 GLY A O 1
ATOM 888 N N . LEU A 1 119 ? -13.730 10.601 -0.480 1.00 97.75 119 LEU A N 1
ATOM 889 C CA . LEU A 1 119 ? -14.717 10.880 0.568 1.00 97.75 119 LEU A CA 1
ATOM 890 C C . LEU A 1 119 ? -14.638 12.325 1.074 1.00 97.75 119 LEU A C 1
ATOM 892 O O . LEU A 1 119 ? -13.557 12.884 1.260 1.00 97.75 119 LEU A O 1
ATOM 896 N N . SER A 1 120 ? -15.798 12.904 1.374 1.00 98.12 120 SER A N 1
ATOM 897 C CA . SER A 1 120 ? -15.904 14.046 2.284 1.00 98.12 120 SER A CA 1
ATOM 898 C C . SER A 1 120 ? -15.730 13.607 3.747 1.00 98.12 120 SER A C 1
ATOM 900 O O . SER A 1 120 ? -15.814 12.422 4.074 1.00 98.12 120 SER A O 1
ATOM 902 N N . MET A 1 121 ? -15.549 14.566 4.662 1.00 98.25 121 MET A N 1
ATOM 903 C CA . MET A 1 121 ? -15.522 14.280 6.106 1.00 98.25 121 MET A CA 1
ATOM 904 C C . MET A 1 121 ? -16.807 13.596 6.595 1.00 98.25 121 MET A C 1
ATOM 906 O O . MET A 1 121 ? -16.732 12.604 7.312 1.00 98.25 121 MET A O 1
ATOM 910 N N . ALA A 1 122 ? -17.979 14.077 6.167 1.00 98.12 122 ALA A N 1
ATOM 911 C CA . ALA A 1 122 ? -19.261 13.502 6.574 1.00 98.12 122 ALA A CA 1
ATOM 912 C C . ALA A 1 122 ? -19.415 12.046 6.100 1.00 98.12 122 ALA A C 1
ATOM 914 O O . ALA A 1 122 ? -19.926 11.194 6.828 1.00 98.12 122 ALA A O 1
ATOM 915 N N . GLU A 1 123 ? -18.934 11.733 4.894 1.00 98.38 123 GLU A N 1
ATOM 916 C CA . GLU A 1 123 ? -18.920 10.361 4.381 1.00 98.38 123 GLU A CA 1
ATOM 917 C C . GLU A 1 123 ? -17.916 9.484 5.135 1.00 98.38 123 GLU A C 1
ATOM 919 O O . GLU A 1 123 ? -18.254 8.362 5.500 1.00 98.38 123 GLU A O 1
ATOM 924 N N . ALA A 1 124 ? -16.720 9.995 5.439 1.00 98.31 124 ALA A N 1
ATOM 925 C CA . ALA A 1 124 ? -15.728 9.282 6.242 1.00 98.31 124 ALA A CA 1
ATOM 926 C C . ALA A 1 124 ? -16.246 8.933 7.653 1.00 98.31 124 ALA A C 1
ATOM 928 O O . ALA A 1 124 ? -15.915 7.879 8.197 1.00 98.31 124 ALA A O 1
ATOM 929 N N . GLU A 1 125 ? -17.098 9.775 8.237 1.00 98.25 125 GLU A N 1
ATOM 930 C CA . GLU A 1 125 ? -17.712 9.547 9.551 1.00 98.25 125 GLU A CA 1
ATOM 931 C C . GLU A 1 125 ? -18.869 8.539 9.526 1.00 98.25 125 GLU A C 1
ATOM 933 O O . GLU A 1 125 ? -19.074 7.832 10.511 1.00 98.25 125 GLU A O 1
ATOM 938 N N . SER A 1 126 ? -19.617 8.453 8.421 1.00 96.75 126 SER A N 1
ATOM 939 C CA . SER A 1 126 ? -20.914 7.756 8.387 1.00 96.75 126 SER A CA 1
ATOM 940 C C . SER A 1 126 ? -20.967 6.511 7.503 1.00 96.75 126 SER A C 1
ATOM 942 O O . SER A 1 126 ? -21.801 5.636 7.741 1.00 96.75 126 SER A O 1
ATOM 944 N N . ARG A 1 127 ? -20.093 6.391 6.495 1.00 97.75 127 ARG A N 1
ATOM 945 C CA . ARG A 1 127 ? -20.106 5.240 5.585 1.00 97.75 127 ARG A CA 1
ATOM 946 C C . ARG A 1 127 ? -19.749 3.934 6.305 1.00 97.75 127 ARG A C 1
ATOM 948 O O . ARG A 1 127 ? -19.016 3.956 7.306 1.00 97.75 127 ARG A O 1
ATOM 955 N N . PRO A 1 128 ? -20.266 2.793 5.813 1.00 97.44 128 PRO A N 1
ATOM 956 C CA . PRO A 1 128 ? -19.967 1.493 6.388 1.00 97.44 128 PRO A CA 1
ATOM 957 C C . PRO A 1 128 ? -18.521 1.075 6.110 1.00 97.44 128 PRO A C 1
ATOM 959 O O . PRO A 1 128 ? -17.867 1.553 5.182 1.00 97.44 128 PRO A O 1
ATOM 962 N N . VAL A 1 129 ? -18.047 0.123 6.906 1.00 98.25 129 VAL A N 1
ATOM 963 C CA . VAL A 1 129 ? -16.777 -0.560 6.669 1.00 98.25 129 VAL A CA 1
ATOM 964 C C . VAL A 1 129 ? -16.975 -1.680 5.653 1.00 98.25 129 VAL A C 1
ATOM 966 O O . VAL A 1 129 ? -17.877 -2.509 5.788 1.00 98.25 129 VAL A O 1
ATOM 969 N N . ARG A 1 130 ? -16.098 -1.735 4.651 1.00 98.00 130 ARG A N 1
ATOM 970 C CA . ARG A 1 130 ? -15.963 -2.840 3.699 1.00 98.00 130 ARG A CA 1
ATOM 971 C C . ARG A 1 130 ? -14.490 -3.247 3.634 1.00 98.00 130 ARG A C 1
ATOM 973 O O . ARG A 1 130 ? -13.727 -2.571 2.937 1.00 98.00 130 ARG A O 1
ATOM 980 N N . PRO A 1 131 ? -14.098 -4.336 4.319 1.00 98.50 131 PRO A N 1
ATOM 981 C CA . PRO A 1 131 ? -12.708 -4.760 4.408 1.00 98.50 131 PRO A CA 1
ATOM 982 C C . PRO A 1 131 ? -12.027 -4.900 3.043 1.00 98.50 131 PRO A C 1
ATOM 984 O O . PRO A 1 131 ? -12.673 -5.243 2.047 1.00 98.50 131 PRO A O 1
ATOM 987 N N . VAL A 1 132 ? -10.722 -4.636 3.012 1.00 98.56 132 VAL A N 1
ATOM 988 C CA . VAL A 1 132 ? -9.857 -4.813 1.836 1.00 98.56 132 VAL A CA 1
ATOM 989 C C . VAL A 1 132 ? -8.568 -5.533 2.232 1.00 98.56 132 VAL A C 1
ATOM 991 O O . VAL A 1 132 ? -8.101 -5.367 3.364 1.00 98.56 132 VAL A O 1
ATOM 994 N N . PRO A 1 133 ? -7.946 -6.294 1.318 1.00 98.38 133 PRO A N 1
ATOM 995 C CA . PRO A 1 133 ? -6.605 -6.812 1.537 1.00 98.38 133 PRO A CA 1
ATOM 996 C C . PRO A 1 133 ? -5.624 -5.682 1.857 1.00 98.38 133 PRO A C 1
ATOM 998 O O . PRO A 1 133 ? -5.502 -4.716 1.104 1.00 98.38 133 PRO A O 1
ATOM 1001 N N . LEU A 1 134 ? -4.889 -5.818 2.959 1.00 98.56 134 LEU A N 1
ATOM 1002 C CA . LEU A 1 134 ? -3.731 -4.973 3.221 1.00 98.56 134 LEU A CA 1
ATOM 1003 C C . LEU A 1 134 ? -2.504 -5.621 2.589 1.00 98.56 134 LEU A C 1
ATOM 1005 O O . LEU A 1 134 ? -2.261 -6.801 2.825 1.00 98.56 134 LEU A O 1
ATOM 1009 N N . ILE A 1 135 ? -1.693 -4.864 1.854 1.00 98.62 135 ILE A N 1
ATOM 1010 C CA . ILE A 1 135 ? -0.376 -5.330 1.409 1.00 98.62 135 ILE A CA 1
ATOM 1011 C C . ILE A 1 135 ? 0.728 -4.539 2.109 1.00 98.62 135 ILE A C 1
ATOM 1013 O O . ILE A 1 135 ? 0.553 -3.382 2.499 1.00 98.62 135 ILE A O 1
ATOM 1017 N N . ARG A 1 136 ? 1.874 -5.186 2.295 1.00 98.62 136 ARG A N 1
ATOM 1018 C CA . ARG A 1 136 ? 3.057 -4.620 2.945 1.00 98.62 136 ARG A CA 1
ATOM 1019 C C . ARG A 1 136 ? 4.318 -5.112 2.267 1.00 98.62 136 ARG A C 1
ATOM 1021 O O . ARG A 1 136 ? 4.302 -6.157 1.624 1.00 98.62 136 ARG A O 1
ATOM 1028 N N . ASP A 1 137 ? 5.417 -4.406 2.479 1.00 98.31 137 ASP A N 1
ATOM 1029 C CA . ASP A 1 137 ? 6.725 -4.916 2.087 1.00 98.31 137 ASP A CA 1
ATOM 1030 C C . ASP A 1 137 ? 7.469 -5.661 3.205 1.00 98.31 137 ASP A C 1
ATOM 1032 O O . ASP A 1 137 ? 7.038 -5.760 4.363 1.00 98.31 137 ASP A O 1
ATOM 1036 N N . ASP A 1 138 ? 8.623 -6.196 2.827 1.00 96.81 138 ASP A N 1
ATOM 1037 C CA . ASP A 1 138 ? 9.588 -6.883 3.678 1.00 96.81 138 ASP A CA 1
ATOM 1038 C C . ASP A 1 138 ? 10.118 -6.029 4.845 1.00 96.81 138 ASP A C 1
ATOM 1040 O O . ASP A 1 138 ? 10.452 -6.568 5.899 1.00 96.81 138 ASP A O 1
ATOM 1044 N N . THR A 1 139 ? 10.108 -4.697 4.730 1.00 95.88 139 THR A N 1
ATOM 1045 C CA . THR A 1 139 ? 10.453 -3.773 5.830 1.00 95.88 139 THR A CA 1
ATOM 1046 C C . THR A 1 139 ? 9.288 -3.498 6.780 1.00 95.88 139 THR A C 1
ATOM 1048 O O . THR A 1 139 ? 9.399 -2.722 7.737 1.00 95.88 139 THR A O 1
ATOM 1051 N N . GLY A 1 140 ? 8.143 -4.120 6.514 1.00 96.00 140 GLY A N 1
ATOM 1052 C CA . GLY A 1 140 ? 6.925 -3.989 7.289 1.00 96.00 140 GLY A CA 1
ATOM 1053 C C . GLY A 1 140 ? 6.294 -2.614 7.215 1.00 96.00 140 GLY A C 1
ATOM 1054 O O . GLY A 1 140 ? 5.762 -2.156 8.225 1.00 96.00 140 GLY A O 1
ATOM 1055 N N . GLN A 1 141 ? 6.400 -1.957 6.063 1.00 98.12 141 GLN A N 1
ATOM 1056 C CA . GLN A 1 141 ? 5.613 -0.775 5.724 1.00 98.12 141 GLN A CA 1
ATOM 1057 C C . GLN A 1 141 ? 4.381 -1.224 4.941 1.00 98.12 141 GLN A C 1
ATOM 1059 O O . GLN A 1 141 ? 4.503 -2.049 4.035 1.00 98.12 141 GLN A O 1
ATOM 1064 N N . ALA A 1 142 ? 3.214 -0.704 5.306 1.00 98.56 142 ALA A N 1
ATOM 1065 C CA . ALA A 1 142 ? 2.000 -0.855 4.517 1.00 98.56 142 ALA A CA 1
ATOM 1066 C C . ALA A 1 142 ? 2.136 -0.111 3.183 1.00 98.56 142 ALA A C 1
ATOM 1068 O O . ALA A 1 142 ? 2.851 0.888 3.102 1.00 98.56 142 ALA A O 1
ATOM 1069 N N . ILE A 1 143 ? 1.438 -0.602 2.162 1.00 98.81 143 ILE A N 1
ATOM 1070 C CA . ILE A 1 143 ? 1.330 0.047 0.856 1.00 98.81 143 ILE A CA 1
ATOM 1071 C C . ILE A 1 143 ? -0.158 0.178 0.551 1.00 98.81 143 ILE A C 1
ATOM 1073 O O . ILE A 1 143 ? -0.869 -0.828 0.513 1.00 98.81 143 ILE A O 1
ATOM 1077 N N . VAL A 1 144 ? -0.635 1.408 0.382 1.00 98.69 144 VAL A N 1
ATOM 1078 C CA . VAL A 1 144 ? -2.076 1.707 0.252 1.00 98.69 144 VAL A CA 1
ATOM 1079 C C . VAL A 1 144 ? -2.457 2.181 -1.146 1.00 98.69 144 VAL A C 1
ATOM 1081 O O . VAL A 1 144 ? -3.559 1.906 -1.609 1.00 98.69 144 VAL A O 1
ATOM 1084 N N . GLY A 1 145 ? -1.534 2.826 -1.853 1.00 98.38 145 GLY A N 1
ATOM 1085 C CA . GLY A 1 145 ? -1.689 3.273 -3.230 1.00 98.38 145 GLY A CA 1
ATOM 1086 C C . GLY A 1 145 ? -0.835 2.451 -4.188 1.00 98.38 145 GLY A C 1
ATOM 1087 O O . GLY A 1 145 ? -1.359 1.773 -5.069 1.00 98.38 145 GLY A O 1
ATOM 1088 N N . PHE A 1 146 ? 0.488 2.500 -4.049 1.00 98.62 146 PHE A N 1
ATOM 1089 C CA . PHE A 1 146 ? 1.383 1.770 -4.946 1.00 98.62 146 PHE A CA 1
ATOM 1090 C C . PHE A 1 146 ? 2.806 1.619 -4.402 1.00 98.62 146 PHE A C 1
ATOM 1092 O O . PHE A 1 146 ? 3.303 2.449 -3.640 1.00 98.62 146 PHE A O 1
ATOM 1099 N N . ALA A 1 147 ? 3.503 0.603 -4.904 1.00 98.56 147 ALA A N 1
ATOM 1100 C CA . ALA A 1 147 ? 4.956 0.589 -4.976 1.00 98.56 147 ALA A CA 1
ATOM 1101 C C . ALA A 1 147 ? 5.419 0.722 -6.424 1.00 98.56 147 ALA A C 1
ATOM 1103 O O . ALA A 1 147 ? 4.808 0.161 -7.330 1.00 98.56 147 ALA A O 1
ATOM 1104 N N . LEU A 1 148 ? 6.501 1.462 -6.629 1.00 98.38 148 LEU A N 1
ATOM 1105 C CA . LEU A 1 148 ? 7.085 1.737 -7.933 1.00 98.38 148 LEU A CA 1
ATOM 1106 C C . LEU A 1 148 ? 8.560 1.334 -7.935 1.00 98.38 148 LEU A C 1
ATOM 1108 O O . LEU A 1 148 ? 9.319 1.764 -7.062 1.00 98.38 148 LEU A O 1
ATOM 1112 N N . LEU A 1 149 ? 8.937 0.524 -8.922 1.00 98.38 149 LEU A N 1
ATOM 1113 C CA . LEU A 1 149 ? 10.296 0.076 -9.197 1.00 98.38 149 LEU A CA 1
ATOM 1114 C C . LEU A 1 149 ? 10.733 0.647 -10.547 1.00 98.38 149 LEU A C 1
ATOM 1116 O O . LEU A 1 149 ? 10.089 0.392 -11.563 1.00 98.38 149 LEU A O 1
ATOM 1120 N N . THR A 1 150 ? 11.820 1.412 -10.567 1.00 97.75 150 THR A N 1
ATOM 1121 C CA . THR A 1 150 ? 12.379 2.005 -11.794 1.00 97.75 150 THR A CA 1
ATOM 1122 C C . THR A 1 150 ? 13.902 1.988 -11.762 1.00 97.75 150 THR A C 1
ATOM 1124 O O . THR A 1 150 ? 14.512 1.611 -10.760 1.00 97.75 150 THR A O 1
ATOM 1127 N N . GLU A 1 151 ? 14.526 2.457 -12.838 1.00 96.56 151 GLU A N 1
ATOM 1128 C CA . GLU A 1 151 ? 15.958 2.749 -12.869 1.00 96.56 151 GLU A CA 1
ATOM 1129 C C . GLU A 1 151 ? 16.389 3.638 -11.682 1.00 96.56 151 GLU A C 1
ATOM 1131 O O . GLU A 1 151 ? 15.673 4.581 -11.315 1.00 96.56 151 GLU A O 1
ATOM 1136 N N . PRO A 1 152 ? 17.535 3.354 -11.041 1.00 95.25 152 PRO A N 1
ATOM 1137 C CA . PRO A 1 152 ? 18.126 4.242 -10.048 1.00 95.25 152 PRO A CA 1
ATOM 1138 C C . PRO A 1 152 ? 18.422 5.641 -10.606 1.00 95.25 152 PRO A C 1
ATOM 1140 O O . PRO A 1 152 ? 18.933 5.789 -11.708 1.00 95.25 152 PRO A O 1
ATOM 1143 N N . GLY A 1 153 ? 18.175 6.682 -9.808 1.00 92.19 153 GLY A N 1
ATOM 1144 C CA . GLY A 1 153 ? 18.606 8.047 -10.135 1.00 92.19 153 GLY A CA 1
ATOM 1145 C C . GLY A 1 153 ? 17.728 8.808 -11.133 1.00 92.19 153 GLY A C 1
ATOM 1146 O O . GLY A 1 153 ? 18.059 9.947 -11.456 1.00 92.19 153 GLY A O 1
ATOM 1147 N N . ILE A 1 154 ? 16.611 8.234 -11.588 1.00 91.94 154 ILE A N 1
ATOM 1148 C CA . ILE A 1 154 ? 15.622 8.966 -12.388 1.00 91.94 154 ILE A CA 1
ATOM 1149 C C . ILE A 1 154 ? 14.540 9.597 -11.507 1.00 91.94 154 ILE A C 1
ATOM 1151 O O . ILE A 1 154 ? 14.149 9.054 -10.471 1.00 91.94 154 ILE A O 1
ATOM 1155 N N . GLU A 1 155 ? 13.972 10.693 -11.997 1.00 85.19 155 GLU A N 1
ATOM 1156 C CA . GLU A 1 155 ? 12.696 11.227 -11.531 1.00 85.19 155 GLU A CA 1
ATOM 1157 C C . GLU A 1 155 ? 11.599 10.844 -12.533 1.00 85.19 155 GLU A C 1
ATOM 1159 O O . GLU A 1 155 ? 11.761 11.023 -13.740 1.00 85.19 155 GLU A O 1
ATOM 1164 N N . GLY A 1 156 ? 10.473 10.315 -12.051 1.00 87.25 156 GLY A N 1
ATOM 1165 C CA . GLY A 1 156 ? 9.339 9.929 -12.895 1.00 87.25 156 GLY A CA 1
ATOM 1166 C C . GLY A 1 156 ? 8.788 8.540 -12.587 1.00 87.25 156 GLY A C 1
ATOM 1167 O O . GLY A 1 156 ? 9.108 7.935 -11.561 1.00 87.25 156 GLY A O 1
ATOM 1168 N N . THR A 1 157 ? 7.911 8.069 -13.474 1.00 88.25 157 THR A N 1
ATOM 1169 C CA . THR A 1 157 ? 7.178 6.804 -13.325 1.00 88.25 157 THR A CA 1
ATOM 1170 C C . THR A 1 157 ? 7.820 5.637 -14.067 1.00 88.25 157 THR A C 1
ATOM 1172 O O . THR A 1 157 ? 7.507 4.504 -13.754 1.00 88.25 157 THR A O 1
ATOM 1175 N N . SER A 1 158 ? 8.709 5.872 -15.030 1.00 93.38 158 SER A N 1
ATOM 1176 C CA . SER A 1 158 ? 9.431 4.820 -15.759 1.00 93.38 158 SER A CA 1
ATOM 1177 C C . SER A 1 158 ? 10.675 5.402 -16.439 1.00 93.38 158 SER A C 1
ATOM 1179 O O . SER A 1 1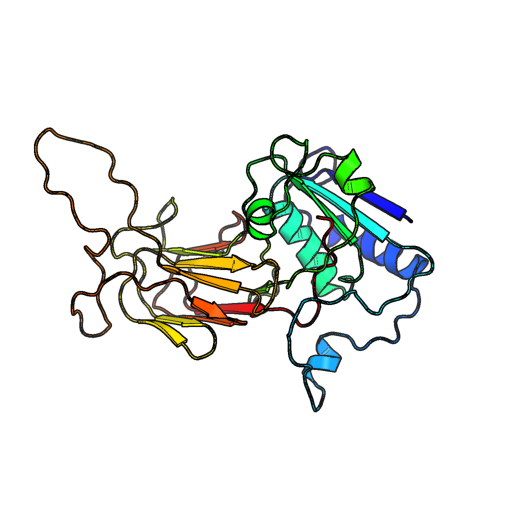58 ? 10.863 6.621 -16.454 1.00 93.38 158 SER A O 1
ATOM 1181 N N . SER A 1 159 ? 11.524 4.553 -17.014 1.00 91.56 159 SER A N 1
ATOM 1182 C CA . SER A 1 159 ? 12.565 4.941 -17.972 1.00 91.56 159 SER A CA 1
ATOM 1183 C C . SER A 1 159 ? 12.623 3.950 -19.127 1.00 91.56 159 SER A C 1
ATOM 1185 O O . SER A 1 159 ? 12.184 2.811 -19.016 1.00 91.56 159 SER A O 1
ATOM 1187 N N . ARG A 1 160 ? 13.119 4.371 -20.294 1.00 92.31 160 ARG A N 1
ATOM 1188 C CA . ARG A 1 160 ? 13.195 3.460 -21.443 1.00 92.31 160 ARG A CA 1
ATOM 1189 C C . ARG A 1 160 ? 14.320 2.439 -21.212 1.00 92.31 160 ARG A C 1
ATOM 1191 O O . ARG A 1 160 ? 15.468 2.845 -21.124 1.00 92.31 160 ARG A O 1
ATOM 1198 N N . GLY A 1 161 ? 13.974 1.152 -21.123 1.00 91.44 161 GLY A N 1
ATOM 1199 C CA . GLY A 1 161 ? 14.868 0.029 -20.834 1.00 91.44 161 GLY A CA 1
ATOM 1200 C C . GLY A 1 161 ? 15.734 0.150 -19.576 1.00 91.44 161 GLY A C 1
ATOM 1201 O O . GLY A 1 161 ? 16.838 -0.375 -19.586 1.00 91.44 161 GLY A O 1
ATOM 1202 N N . GLY A 1 162 ? 15.310 0.882 -18.539 1.00 93.12 162 GLY A N 1
ATOM 1203 C CA . GLY A 1 162 ? 16.195 1.194 -17.406 1.00 93.12 162 GLY A CA 1
ATOM 1204 C C . GLY A 1 162 ? 16.037 0.308 -16.166 1.00 93.12 162 GLY A C 1
ATOM 1205 O O . GLY A 1 162 ? 16.870 0.373 -15.262 1.00 93.12 162 GLY A O 1
ATOM 1206 N N . LEU A 1 163 ? 14.989 -0.519 -16.076 1.00 97.38 163 LEU A N 1
ATOM 1207 C CA . LEU A 1 163 ? 14.833 -1.480 -14.982 1.00 97.38 163 LEU A CA 1
ATOM 1208 C C . LEU A 1 163 ? 15.414 -2.832 -15.402 1.00 97.38 163 LEU A C 1
ATOM 1210 O O . LEU A 1 163 ? 14.898 -3.466 -16.313 1.00 97.38 163 LEU A O 1
ATOM 1214 N N . HIS A 1 164 ? 16.444 -3.296 -14.700 1.00 97.81 164 HIS A N 1
ATOM 1215 C CA . HIS A 1 164 ? 17.056 -4.606 -14.923 1.00 97.81 164 HIS A CA 1
ATOM 1216 C C . HIS A 1 164 ? 16.727 -5.550 -13.768 1.00 97.81 164 HIS A C 1
ATOM 1218 O O . HIS A 1 164 ? 16.814 -5.147 -12.605 1.00 97.81 164 HIS A O 1
ATOM 1224 N N . GLY A 1 165 ? 16.418 -6.807 -14.077 1.00 97.44 165 GLY A N 1
ATOM 1225 C CA . GLY A 1 165 ? 16.183 -7.843 -13.077 1.00 97.44 165 GLY A CA 1
ATOM 1226 C C . GLY A 1 165 ? 15.013 -8.749 -13.426 1.00 97.44 165 GLY A C 1
ATOM 1227 O O . GLY A 1 165 ? 14.695 -8.956 -14.592 1.00 97.44 165 GLY A O 1
ATOM 1228 N N . GLU A 1 166 ? 14.375 -9.277 -12.393 1.00 98.31 166 GLU A N 1
ATOM 1229 C CA . GLU A 1 166 ? 13.231 -10.173 -12.494 1.00 98.31 166 GLU A CA 1
ATOM 1230 C C . GLU A 1 166 ? 12.137 -9.774 -11.504 1.00 98.31 166 GLU A C 1
ATOM 1232 O O . GLU A 1 166 ? 12.411 -9.267 -10.407 1.00 98.31 166 GLU A O 1
ATOM 1237 N N . VAL A 1 167 ? 10.886 -10.012 -11.894 1.00 98.62 167 VAL A N 1
ATOM 1238 C CA . VAL A 1 167 ? 9.717 -9.830 -11.036 1.00 98.62 167 VAL A CA 1
ATOM 1239 C C . VAL A 1 167 ? 8.801 -11.036 -11.164 1.00 98.62 167 VAL A C 1
ATOM 1241 O O . VAL A 1 167 ? 8.379 -11.402 -12.257 1.00 98.62 167 VAL A O 1
ATOM 1244 N N . TRP A 1 168 ? 8.443 -11.603 -10.018 1.00 98.75 168 TRP A N 1
ATOM 1245 C CA . TRP A 1 168 ? 7.570 -12.760 -9.882 1.00 98.75 168 TRP A CA 1
ATOM 1246 C C . TRP A 1 168 ? 6.349 -12.397 -9.050 1.00 98.75 168 TRP A C 1
ATOM 1248 O O . TRP A 1 168 ? 6.477 -11.730 -8.023 1.00 98.75 168 TRP A O 1
ATOM 1258 N N . VAL A 1 169 ? 5.172 -12.858 -9.466 1.00 98.62 169 VAL A N 1
ATOM 1259 C CA . VAL A 1 169 ? 3.910 -12.726 -8.736 1.00 98.62 169 VAL A CA 1
ATOM 1260 C C . VAL A 1 169 ? 3.401 -14.119 -8.384 1.00 98.62 169 VAL A C 1
ATOM 1262 O O . VAL A 1 169 ? 3.032 -14.894 -9.262 1.00 98.62 169 VAL A O 1
ATOM 1265 N N . ASP A 1 170 ? 3.386 -14.454 -7.095 1.00 97.56 170 ASP A N 1
ATOM 1266 C CA . ASP A 1 170 ? 3.223 -15.826 -6.601 1.00 97.56 170 ASP A CA 1
ATOM 1267 C C . ASP A 1 170 ? 4.178 -16.811 -7.321 1.00 97.56 170 ASP A C 1
ATOM 1269 O O . ASP A 1 170 ? 5.350 -16.892 -6.966 1.00 97.56 170 ASP A O 1
ATOM 1273 N N . SER A 1 171 ? 3.695 -17.560 -8.318 1.00 96.69 171 SER A N 1
ATOM 1274 C CA . SER A 1 171 ? 4.490 -18.505 -9.128 1.00 96.69 171 SER A CA 1
ATOM 1275 C C . SER A 1 171 ? 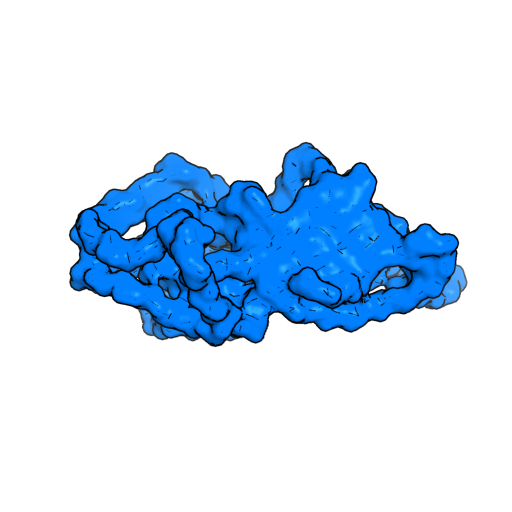4.560 -18.129 -10.612 1.00 96.69 171 SER A C 1
ATOM 1277 O O . SER A 1 171 ? 5.037 -18.921 -11.420 1.00 96.69 171 SER A O 1
ATOM 1279 N N . VAL A 1 172 ? 4.059 -16.949 -10.979 1.00 98.38 172 VAL A N 1
ATOM 1280 C CA . VAL A 1 172 ? 4.038 -16.435 -12.351 1.00 98.38 172 VAL A CA 1
ATOM 1281 C C . VAL A 1 172 ? 5.170 -15.427 -12.513 1.00 98.38 172 VAL A C 1
ATOM 1283 O O . VAL A 1 172 ? 5.247 -14.457 -11.760 1.00 98.38 172 VAL A O 1
ATOM 1286 N N . GLU A 1 173 ? 6.041 -15.641 -13.494 1.00 98.12 173 GLU A N 1
ATOM 1287 C CA . GLU A 1 173 ? 7.028 -14.638 -13.899 1.00 98.12 173 GLU A CA 1
ATOM 1288 C C . GLU A 1 173 ? 6.294 -13.486 -14.602 1.00 98.12 173 GLU A C 1
ATOM 1290 O O . GLU A 1 173 ? 5.602 -13.715 -15.592 1.00 98.12 173 GLU A O 1
ATOM 1295 N N . LEU A 1 174 ? 6.407 -12.260 -14.081 1.00 98.38 174 LEU A N 1
ATOM 1296 C CA . LEU A 1 174 ? 5.925 -11.065 -14.782 1.00 98.38 174 LEU A CA 1
ATOM 1297 C C . LEU A 1 174 ? 6.911 -10.686 -15.889 1.00 98.38 174 LEU A C 1
ATOM 1299 O O . LEU A 1 174 ? 6.498 -10.431 -17.011 1.00 98.38 174 LEU A O 1
ATOM 1303 N N . PHE A 1 175 ? 8.204 -10.629 -15.562 1.00 98.12 175 PHE A N 1
ATOM 1304 C CA . PHE A 1 175 ? 9.279 -10.519 -16.544 1.00 98.12 175 PHE A CA 1
ATOM 1305 C C . PHE A 1 175 ? 10.618 -10.946 -15.929 1.00 98.12 175 PHE A C 1
ATOM 1307 O O . PHE A 1 175 ? 10.812 -10.863 -14.712 1.00 98.12 175 PHE A O 1
ATOM 1314 N N . SER A 1 176 ? 11.566 -11.297 -16.796 1.00 97.81 176 SER A N 1
ATOM 1315 C CA . SER A 1 176 ? 12.984 -11.452 -16.474 1.00 97.81 176 SER A CA 1
ATOM 1316 C C . SER A 1 176 ? 13.830 -10.841 -17.595 1.00 97.81 176 SER A C 1
ATOM 1318 O O . SER A 1 176 ? 13.624 -11.147 -18.770 1.00 97.81 176 SER A O 1
ATOM 1320 N N . GLY A 1 177 ? 14.738 -9.922 -17.257 1.00 97.94 177 GLY A N 1
ATOM 1321 C CA . GLY A 1 177 ? 15.542 -9.152 -18.210 1.00 97.94 177 GLY A CA 1
ATOM 1322 C C . GLY A 1 177 ? 15.440 -7.643 -17.986 1.00 97.94 177 GLY A C 1
ATOM 1323 O O . GLY A 1 177 ? 15.795 -7.137 -16.919 1.00 97.94 177 GLY A O 1
ATOM 1324 N N . VAL A 1 178 ? 14.994 -6.913 -19.010 1.00 97.94 178 VAL A N 1
ATOM 1325 C CA . VAL A 1 178 ? 14.927 -5.444 -19.026 1.00 97.94 178 VAL A CA 1
ATOM 1326 C C . VAL A 1 178 ? 13.488 -4.973 -19.184 1.00 97.94 178 VAL A C 1
ATOM 1328 O O . VAL A 1 178 ? 12.807 -5.390 -20.118 1.00 97.94 178 VAL A O 1
ATOM 1331 N N . ALA A 1 179 ? 13.043 -4.086 -18.295 1.00 97.88 179 ALA A N 1
ATOM 1332 C CA . ALA A 1 179 ? 11.734 -3.441 -18.273 1.00 97.88 179 ALA A CA 1
ATOM 1333 C C . ALA A 1 179 ? 11.857 -1.908 -18.237 1.00 97.88 179 ALA A C 1
ATOM 1335 O O . ALA A 1 179 ? 12.914 -1.344 -17.943 1.00 97.88 179 ALA A O 1
ATOM 1336 N N . HIS A 1 180 ? 10.756 -1.200 -18.491 1.00 97.44 180 HIS A N 1
ATOM 1337 C CA . HIS A 1 180 ? 10.706 0.255 -18.300 1.00 97.44 180 HIS A CA 1
ATOM 1338 C C . HIS A 1 180 ? 10.515 0.679 -16.841 1.00 97.44 180 HIS A C 1
ATOM 1340 O O . HIS A 1 180 ? 10.866 1.785 -16.426 1.00 97.44 180 HIS A O 1
ATOM 1346 N N . GLY A 1 181 ? 9.919 -0.209 -16.061 1.00 97.75 181 GLY A N 1
ATOM 1347 C CA . GLY A 1 181 ? 9.516 0.008 -14.687 1.00 97.75 181 GLY A CA 1
ATOM 1348 C C . GLY A 1 181 ? 8.411 -0.973 -14.333 1.00 97.75 181 GLY A C 1
ATOM 1349 O O . GLY A 1 181 ? 7.779 -1.549 -15.217 1.00 97.75 181 GLY A O 1
ATOM 1350 N N . VAL A 1 182 ? 8.171 -1.151 -13.042 1.00 98.50 182 VAL A N 1
ATOM 1351 C CA . VAL A 1 182 ? 7.067 -1.961 -12.527 1.00 98.50 182 VAL A CA 1
ATOM 1352 C C . VAL A 1 182 ? 6.313 -1.178 -11.475 1.00 98.50 182 VAL A C 1
ATOM 1354 O O . VAL A 1 182 ? 6.916 -0.533 -10.615 1.00 98.50 182 VAL A O 1
ATOM 1357 N N . GLN A 1 183 ? 4.989 -1.277 -11.509 1.00 98.50 183 GLN A N 1
ATOM 1358 C CA . GLN A 1 183 ? 4.131 -0.799 -10.439 1.00 98.50 183 GLN A CA 1
ATOM 1359 C C . GLN A 1 183 ? 3.360 -1.959 -9.816 1.00 98.50 183 GLN A C 1
ATOM 1361 O O . GLN A 1 183 ? 2.754 -2.769 -10.514 1.00 98.50 183 GLN A O 1
ATOM 1366 N N . VAL A 1 184 ? 3.353 -2.004 -8.486 1.00 98.81 184 VAL A N 1
ATOM 1367 C CA . VAL A 1 184 ? 2.541 -2.927 -7.689 1.00 98.81 184 VAL A CA 1
ATOM 1368 C C . VAL A 1 184 ? 1.465 -2.122 -6.977 1.00 98.81 184 VAL A C 1
ATOM 1370 O O . VAL A 1 184 ? 1.779 -1.117 -6.340 1.00 98.81 184 VAL A O 1
ATOM 1373 N N . ARG A 1 185 ? 0.204 -2.544 -7.071 1.00 98.69 185 ARG A N 1
ATOM 1374 C CA . ARG A 1 185 ? -0.942 -1.854 -6.462 1.00 98.69 185 ARG A CA 1
ATOM 1375 C C . ARG A 1 185 ? -1.798 -2.811 -5.633 1.00 98.69 185 ARG A C 1
ATOM 1377 O O . ARG A 1 185 ? -1.939 -3.971 -6.029 1.00 98.69 185 ARG A O 1
ATOM 1384 N N . PRO A 1 186 ? -2.390 -2.349 -4.518 1.00 98.56 186 PRO A N 1
ATOM 1385 C CA . PRO A 1 186 ? -3.406 -3.113 -3.805 1.00 98.56 186 PRO A CA 1
ATOM 1386 C C . PRO A 1 186 ? -4.661 -3.313 -4.657 1.00 98.56 186 PRO A C 1
ATOM 1388 O O . PRO A 1 186 ? -5.048 -2.432 -5.425 1.00 98.56 186 PRO A O 1
ATOM 1391 N N . LEU A 1 187 ? -5.319 -4.454 -4.475 1.00 98.38 187 LEU A N 1
ATOM 1392 C CA . LEU A 1 187 ? -6.645 -4.737 -5.021 1.00 98.38 187 LEU A CA 1
ATOM 1393 C C . LEU A 1 187 ? -7.722 -4.575 -3.933 1.00 98.38 187 LEU A C 1
ATOM 1395 O O . LEU A 1 187 ? -7.431 -4.761 -2.750 1.00 98.38 187 LEU A O 1
ATOM 1399 N N . PRO A 1 188 ? -8.978 -4.261 -4.304 1.00 97.50 188 PRO A N 1
ATOM 1400 C CA . PRO A 1 188 ? -10.091 -4.152 -3.355 1.00 97.50 188 PRO A CA 1
ATOM 1401 C C . PRO A 1 188 ? -10.576 -5.503 -2.804 1.00 97.50 188 PRO A C 1
ATOM 1403 O O . PRO A 1 188 ? -11.399 -5.515 -1.886 1.00 97.50 188 PRO A O 1
ATOM 1406 N N . ASP A 1 189 ? -10.116 -6.610 -3.388 1.00 97.38 189 ASP A N 1
ATOM 1407 C CA . ASP A 1 189 ? -10.485 -7.987 -3.061 1.00 97.38 189 ASP A CA 1
ATOM 1408 C C . ASP A 1 189 ? -9.292 -8.929 -3.332 1.00 97.38 189 ASP A C 1
ATOM 1410 O O . ASP A 1 189 ? -8.228 -8.505 -3.799 1.00 97.38 189 ASP A O 1
ATOM 1414 N N . ALA A 1 190 ? -9.450 -10.210 -3.014 1.00 95.31 190 ALA A N 1
ATOM 1415 C CA . ALA A 1 190 ? -8.504 -11.262 -3.331 1.00 95.31 190 ALA A CA 1
ATOM 1416 C C . ALA A 1 190 ? -8.108 -11.231 -4.826 1.00 95.31 190 ALA A C 1
ATOM 1418 O O . ALA A 1 190 ? -8.947 -10.960 -5.684 1.00 95.31 190 ALA A O 1
ATOM 1419 N N . PRO A 1 191 ? -6.839 -11.526 -5.163 1.00 96.56 191 PRO A N 1
ATOM 1420 C CA . PRO A 1 191 ? -5.811 -12.091 -4.284 1.00 96.56 191 PRO A CA 1
ATOM 1421 C C . PRO A 1 191 ? -5.076 -11.063 -3.401 1.00 96.56 191 PRO A C 1
ATOM 1423 O O . PRO A 1 191 ? -4.463 -11.457 -2.408 1.00 96.56 191 PRO A O 1
ATOM 1426 N N . GLY A 1 192 ? -5.219 -9.764 -3.683 1.00 96.94 192 GLY A N 1
ATOM 1427 C CA . GLY A 1 192 ? -4.770 -8.659 -2.827 1.00 96.94 192 GLY A CA 1
ATOM 1428 C C . GLY A 1 192 ? -3.828 -7.660 -3.493 1.00 96.94 192 GLY A C 1
ATOM 1429 O O . GLY A 1 192 ? -3.811 -6.501 -3.086 1.00 96.94 192 GLY A O 1
ATOM 1430 N N . LEU A 1 193 ? -3.093 -8.064 -4.532 1.00 98.44 193 LEU A N 1
ATOM 1431 C CA . LEU A 1 193 ? -2.284 -7.149 -5.338 1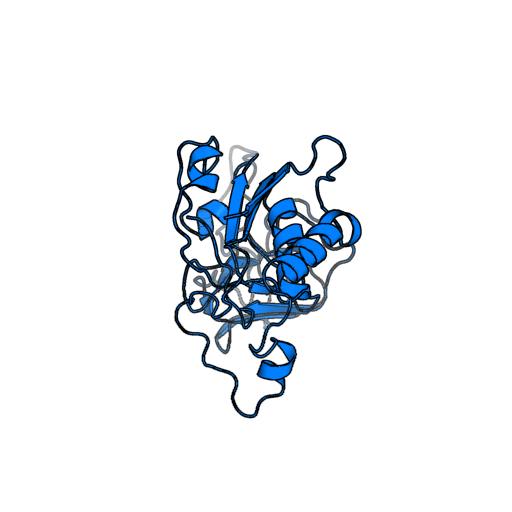.00 98.44 193 LEU A CA 1
ATOM 1432 C C . LEU A 1 193 ? -2.316 -7.473 -6.830 1.00 98.44 193 LEU A C 1
ATOM 1434 O O . LEU A 1 193 ? -2.624 -8.591 -7.243 1.00 98.44 193 LEU A O 1
ATOM 1438 N N . VAL A 1 194 ? -1.953 -6.467 -7.618 1.00 98.75 194 VAL A N 1
ATOM 1439 C CA . VAL A 1 194 ? -1.615 -6.573 -9.037 1.00 98.75 194 VAL A CA 1
ATOM 1440 C C . VAL A 1 194 ? -0.241 -5.952 -9.264 1.00 98.75 194 VAL A C 1
ATOM 1442 O O . VAL A 1 194 ? 0.053 -4.888 -8.715 1.00 98.75 194 VAL A O 1
ATOM 1445 N N . ALA A 1 195 ? 0.597 -6.609 -10.058 1.00 98.75 195 ALA A N 1
ATOM 1446 C CA . ALA A 1 195 ? 1.845 -6.058 -10.566 1.00 98.75 195 ALA A CA 1
ATOM 1447 C C . ALA A 1 195 ? 1.741 -5.890 -12.081 1.00 98.75 195 ALA A C 1
ATOM 1449 O O . ALA A 1 195 ? 1.209 -6.759 -12.768 1.00 98.75 195 ALA A O 1
ATOM 1450 N N . ALA A 1 196 ? 2.243 -4.776 -12.594 1.00 98.50 196 ALA A N 1
ATOM 1451 C CA . ALA A 1 196 ? 2.257 -4.490 -14.019 1.00 98.50 196 ALA A CA 1
ATOM 1452 C C . ALA A 1 196 ? 3.594 -3.873 -14.413 1.00 98.50 196 ALA A C 1
ATOM 1454 O O . ALA A 1 196 ? 4.132 -3.030 -13.684 1.00 98.50 196 ALA A O 1
ATOM 1455 N N . GLU A 1 197 ? 4.097 -4.264 -15.579 1.00 98.12 197 GLU A N 1
ATOM 1456 C CA . GLU A 1 197 ? 5.104 -3.470 -16.268 1.00 98.12 197 GLU A CA 1
ATOM 1457 C C . GLU A 1 197 ? 4.510 -2.112 -16.657 1.00 98.12 197 GLU A C 1
ATOM 1459 O O . GLU A 1 197 ? 3.316 -1.982 -16.938 1.00 98.12 197 GLU A O 1
ATOM 1464 N N . LEU A 1 198 ? 5.340 -1.076 -16.630 1.00 96.38 198 LEU A N 1
ATOM 1465 C CA . LEU A 1 198 ? 4.944 0.266 -17.032 1.00 96.38 198 LEU A CA 1
ATOM 1466 C C . LEU A 1 198 ? 5.347 0.527 -18.483 1.00 96.38 198 LEU A C 1
ATOM 1468 O O . LEU A 1 198 ? 6.394 0.051 -18.913 1.00 96.38 198 LEU A O 1
ATOM 1472 N N . PRO A 1 199 ? 4.582 1.334 -19.232 1.00 93.88 199 PRO A N 1
ATOM 1473 C CA . PRO A 1 199 ? 5.027 1.815 -20.532 1.00 93.88 199 PRO A CA 1
ATOM 1474 C C . PRO A 1 199 ? 6.234 2.762 -20.382 1.00 93.88 199 PRO A C 1
ATOM 1476 O O . PRO A 1 199 ? 6.500 3.291 -19.287 1.00 93.88 199 PRO A O 1
ATOM 1479 N N . PRO A 1 200 ? 6.976 3.032 -21.471 1.00 90.81 200 PRO A N 1
ATOM 1480 C CA . PRO A 1 200 ? 8.059 4.003 -21.434 1.00 90.81 200 PRO A CA 1
ATOM 1481 C C . PRO A 1 200 ? 7.523 5.413 -21.124 1.00 90.81 200 PRO A C 1
ATOM 1483 O O . PRO A 1 200 ? 6.338 5.697 -21.319 1.00 90.81 200 PRO A O 1
ATOM 1486 N N . PRO A 1 201 ? 8.385 6.346 -20.680 1.00 87.81 201 PRO A N 1
ATOM 1487 C CA . PRO A 1 201 ? 7.962 7.714 -20.415 1.00 87.81 201 PRO A CA 1
ATOM 1488 C C . PRO A 1 201 ? 7.303 8.345 -21.645 1.00 87.81 201 PRO A C 1
ATOM 1490 O O . PRO A 1 201 ? 7.821 8.175 -22.759 1.00 87.81 201 PRO A O 1
ATOM 1493 N N . PRO A 1 202 ? 6.222 9.130 -21.469 1.00 79.56 202 PRO A N 1
ATOM 1494 C CA . PRO A 1 202 ? 5.600 9.832 -22.578 1.00 79.56 202 PRO A CA 1
ATOM 1495 C C . PRO A 1 202 ? 6.644 10.717 -23.262 1.00 79.56 202 PRO A C 1
ATOM 1497 O O . PRO A 1 202 ? 7.304 11.550 -22.633 1.00 79.56 202 PRO A O 1
ATOM 1500 N N . GLN A 1 203 ? 6.827 10.524 -24.567 1.00 69.38 203 GLN A N 1
ATOM 1501 C CA . GLN A 1 203 ? 7.826 11.273 -25.320 1.00 69.38 203 GLN A CA 1
ATOM 1502 C C . GLN A 1 203 ? 7.467 12.765 -25.316 1.00 69.38 203 GLN A C 1
ATOM 1504 O O . GLN A 1 203 ? 6.406 13.168 -25.798 1.00 69.38 203 GLN A O 1
ATOM 1509 N N . ARG A 1 204 ? 8.368 13.626 -24.821 1.00 60.12 204 ARG A N 1
ATOM 1510 C CA . ARG A 1 204 ? 8.255 15.074 -25.053 1.00 60.12 204 ARG A CA 1
ATOM 1511 C C . ARG A 1 204 ? 8.377 15.316 -26.559 1.00 60.12 204 ARG A C 1
ATOM 1513 O O . ARG A 1 204 ? 9.455 15.127 -27.120 1.00 60.12 204 ARG A O 1
ATOM 1520 N N . ARG A 1 205 ? 7.288 15.738 -27.213 1.00 54.34 205 ARG A N 1
ATOM 1521 C CA . ARG A 1 205 ? 7.277 16.095 -28.643 1.00 54.34 205 ARG A CA 1
ATOM 1522 C C . ARG A 1 205 ? 8.361 17.144 -28.928 1.00 54.34 205 ARG A C 1
ATOM 1524 O O . ARG A 1 205 ? 8.217 18.306 -28.559 1.00 54.34 205 ARG A O 1
ATOM 1531 N N . ARG A 1 206 ? 9.445 16.742 -29.593 1.00 49.66 206 ARG A N 1
ATOM 1532 C CA . ARG A 1 206 ? 10.454 17.642 -30.170 1.00 49.66 206 ARG A CA 1
ATOM 1533 C C . ARG A 1 206 ? 10.754 17.199 -31.604 1.00 49.66 206 ARG A C 1
ATOM 1535 O O . ARG A 1 206 ? 11.364 16.153 -31.797 1.00 49.66 206 ARG A O 1
ATOM 1542 N N . GLY A 1 207 ? 10.355 18.022 -32.578 1.00 58.06 207 GLY A N 1
ATOM 1543 C CA . GLY A 1 207 ? 10.728 17.899 -33.996 1.00 58.06 207 GLY A CA 1
ATOM 1544 C C . GLY A 1 207 ? 9.608 17.447 -34.947 1.00 58.06 207 GLY A C 1
ATOM 1545 O O . GLY A 1 207 ? 8.651 16.804 -34.531 1.00 58.06 207 GLY A O 1
ATOM 1546 N N . LEU A 1 208 ? 9.755 17.810 -36.230 1.00 58.19 208 LEU A N 1
ATOM 1547 C CA . LEU A 1 208 ? 8.812 17.562 -37.341 1.00 58.19 208 LEU A CA 1
ATOM 1548 C C . LEU A 1 208 ? 8.966 16.182 -38.012 1.00 58.19 208 LEU A C 1
ATOM 1550 O O . LEU A 1 208 ? 8.132 15.808 -38.828 1.00 58.19 208 LEU A O 1
ATOM 1554 N N . PHE A 1 209 ? 10.002 15.415 -37.664 1.00 58.22 209 PHE A N 1
ATOM 1555 C CA . PHE A 1 209 ? 10.287 14.108 -38.257 1.00 58.22 209 PHE A CA 1
ATOM 1556 C C . PHE A 1 209 ? 10.685 13.118 -37.163 1.00 58.22 209 PHE A C 1
ATOM 1558 O O . PHE A 1 209 ? 11.823 13.160 -36.691 1.00 58.22 209 PHE A O 1
ATOM 1565 N N . ARG A 1 210 ? 9.777 12.227 -36.741 1.00 57.62 210 ARG A N 1
ATOM 1566 C CA . ARG A 1 210 ? 10.199 11.032 -36.000 1.00 57.62 210 ARG A CA 1
ATOM 1567 C C . ARG A 1 210 ? 9.211 9.870 -36.073 1.00 57.62 210 ARG A C 1
ATOM 1569 O O . ARG A 1 210 ? 8.012 10.045 -35.881 1.00 57.62 210 ARG A O 1
ATOM 1576 N N . THR A 1 211 ? 9.778 8.693 -36.313 1.00 55.62 211 THR A N 1
ATOM 1577 C CA . THR A 1 211 ? 9.186 7.360 -36.172 1.00 55.62 211 THR A CA 1
ATOM 1578 C C . THR A 1 211 ? 8.615 7.189 -34.762 1.00 55.62 211 THR A C 1
ATOM 1580 O O . THR A 1 211 ? 9.307 7.502 -33.789 1.00 55.62 211 THR A O 1
ATOM 1583 N N . MET A 1 212 ? 7.371 6.714 -34.637 1.00 59.16 212 MET A N 1
ATOM 1584 C CA . MET A 1 212 ? 6.830 6.290 -33.343 1.00 59.16 212 MET A CA 1
ATOM 1585 C C . MET A 1 212 ? 7.627 5.070 -32.876 1.00 59.16 212 MET A C 1
ATOM 1587 O O . MET A 1 212 ? 7.566 4.025 -33.514 1.00 59.16 212 MET A O 1
ATOM 1591 N N . LEU A 1 213 ? 8.413 5.235 -31.812 1.00 67.00 213 LEU A N 1
ATOM 1592 C CA . LEU A 1 213 ? 9.003 4.099 -31.101 1.00 67.00 213 LEU A CA 1
ATOM 1593 C C . LEU A 1 213 ? 7.876 3.343 -30.392 1.00 67.00 213 LEU A C 1
ATOM 1595 O O . LEU A 1 213 ? 7.013 3.994 -29.795 1.00 67.00 213 LEU A O 1
ATOM 1599 N N . SER A 1 214 ? 7.903 2.013 -30.465 1.00 81.81 214 SER A N 1
ATOM 1600 C CA . SER A 1 214 ? 6.957 1.146 -29.762 1.00 81.81 214 SER A CA 1
ATOM 1601 C C . SER A 1 214 ? 7.107 1.303 -28.244 1.00 81.81 214 SER A C 1
ATOM 1603 O O . SER A 1 214 ? 8.158 1.719 -27.729 1.00 81.81 214 SER A O 1
ATOM 1605 N N . ASP A 1 215 ? 6.056 0.933 -27.518 1.00 84.88 215 ASP A N 1
ATOM 1606 C CA . ASP A 1 215 ? 6.131 0.731 -26.072 1.00 84.88 215 ASP A CA 1
ATOM 1607 C C . ASP A 1 215 ? 7.033 -0.459 -25.712 1.00 84.88 215 ASP A C 1
ATOM 1609 O O . ASP A 1 215 ? 7.552 -0.502 -24.604 1.00 84.88 215 ASP A O 1
ATOM 1613 N N . ASP A 1 216 ? 7.304 -1.350 -26.669 1.00 88.56 216 ASP A N 1
ATOM 1614 C CA . ASP A 1 216 ? 8.220 -2.484 -26.505 1.00 88.56 216 ASP A CA 1
ATOM 1615 C C . ASP A 1 216 ? 9.699 -2.107 -26.730 1.00 88.56 216 ASP A C 1
ATOM 1617 O O . ASP A 1 216 ? 10.615 -2.875 -26.422 1.00 88.56 216 ASP A O 1
ATOM 1621 N N . ASP A 1 217 ? 9.969 -0.919 -27.284 1.00 86.62 217 ASP A N 1
ATOM 1622 C CA . ASP A 1 217 ? 11.328 -0.531 -27.667 1.00 86.62 217 ASP A CA 1
ATOM 1623 C C . ASP A 1 217 ? 12.219 -0.329 -26.432 1.00 86.62 217 ASP A C 1
ATOM 1625 O O . ASP A 1 217 ? 12.093 0.658 -25.691 1.00 86.62 217 ASP A O 1
ATOM 1629 N N . GLY A 1 218 ? 13.197 -1.225 -26.280 1.00 88.44 218 GLY A N 1
ATOM 1630 C CA . GLY A 1 218 ? 14.154 -1.259 -25.171 1.00 88.44 218 GLY A CA 1
ATOM 1631 C C . GLY A 1 218 ? 13.891 -2.372 -24.155 1.00 88.44 218 GLY A C 1
ATOM 1632 O O . GLY A 1 218 ? 14.634 -2.464 -23.182 1.00 88.44 218 GLY A O 1
ATOM 1633 N N . LEU A 1 219 ? 12.864 -3.198 -24.366 1.00 96.00 219 LEU A N 1
ATOM 1634 C CA . LEU A 1 219 ? 12.593 -4.380 -23.555 1.00 96.00 219 LEU A CA 1
ATOM 1635 C C . LEU A 1 219 ? 13.345 -5.590 -24.105 1.00 96.00 219 LEU A C 1
ATOM 1637 O O . LEU A 1 219 ? 13.286 -5.878 -25.301 1.00 96.00 219 LEU A O 1
ATOM 1641 N N . THR A 1 220 ? 14.015 -6.328 -23.224 1.00 97.31 220 THR A N 1
ATOM 1642 C CA . THR A 1 220 ? 14.675 -7.588 -23.582 1.00 97.31 220 THR A CA 1
ATOM 1643 C C . THR A 1 220 ? 14.454 -8.653 -22.519 1.00 97.31 220 THR A C 1
ATOM 1645 O O . THR A 1 220 ? 14.206 -8.334 -21.353 1.00 97.31 220 THR A O 1
ATOM 1648 N N . ASP A 1 221 ? 14.560 -9.917 -22.916 1.00 96.88 221 ASP A N 1
ATOM 1649 C CA . ASP A 1 221 ? 14.718 -11.037 -21.988 1.00 96.88 221 ASP A CA 1
ATOM 1650 C C . ASP A 1 221 ? 16.158 -11.100 -21.423 1.00 96.88 221 ASP A C 1
ATOM 1652 O O . ASP A 1 221 ? 17.016 -10.262 -21.732 1.00 96.88 221 ASP A O 1
ATOM 1656 N N . MET A 1 222 ? 16.439 -12.109 -20.594 1.00 94.00 222 MET A N 1
ATOM 1657 C CA . MET A 1 222 ? 17.773 -12.357 -20.027 1.00 94.00 222 MET A CA 1
ATOM 1658 C C . MET A 1 222 ? 18.842 -12.750 -21.059 1.00 94.00 222 MET A C 1
ATOM 1660 O O . MET A 1 222 ? 20.032 -12.591 -20.790 1.00 94.00 222 MET A O 1
ATOM 1664 N N . ALA A 1 223 ? 18.444 -13.265 -22.224 1.00 95.44 223 ALA A N 1
ATOM 1665 C CA . ALA A 1 223 ? 19.348 -13.583 -23.327 1.00 95.44 223 ALA A CA 1
ATOM 1666 C C . ALA A 1 223 ? 19.606 -12.369 -24.244 1.00 95.44 223 ALA A C 1
ATOM 1668 O O . ALA A 1 223 ? 20.434 -12.452 -25.151 1.00 95.44 223 ALA A O 1
ATOM 1669 N N . GLY A 1 224 ? 18.937 -11.239 -23.995 1.00 94.69 224 GLY A N 1
ATOM 1670 C CA . GLY A 1 224 ? 19.036 -10.021 -24.794 1.00 94.69 224 GLY A CA 1
ATOM 1671 C C . GLY A 1 224 ? 18.126 -10.012 -26.024 1.00 94.69 224 GLY A C 1
ATOM 1672 O O . GLY A 1 224 ? 18.257 -9.115 -26.858 1.00 94.69 224 GLY A O 1
ATOM 1673 N N . ASN A 1 225 ? 17.205 -10.970 -26.156 1.00 96.69 225 ASN A N 1
ATOM 1674 C CA . ASN A 1 225 ? 16.231 -10.960 -27.243 1.00 96.69 225 ASN A CA 1
ATOM 1675 C C . ASN A 1 225 ? 15.143 -9.916 -26.958 1.00 96.69 225 ASN A C 1
ATOM 1677 O O . ASN A 1 225 ? 14.690 -9.818 -25.814 1.00 96.69 225 ASN A O 1
ATOM 1681 N N . PRO A 1 226 ? 14.680 -9.164 -27.972 1.00 96.06 226 PRO A N 1
ATOM 1682 C CA . PRO A 1 226 ? 13.536 -8.273 -27.819 1.00 96.06 226 PRO A CA 1
ATOM 1683 C C . PRO A 1 226 ? 12.287 -9.014 -27.338 1.00 96.06 226 PRO A C 1
ATOM 1685 O O . PRO A 1 226 ? 12.028 -10.144 -27.759 1.00 96.06 226 PRO A O 1
ATOM 1688 N N . ARG A 1 227 ? 11.485 -8.351 -26.506 1.00 95.25 227 ARG A N 1
ATOM 1689 C CA . ARG A 1 227 ? 10.203 -8.869 -26.010 1.00 95.25 227 ARG A CA 1
ATOM 1690 C C . ARG A 1 227 ? 9.142 -7.773 -25.975 1.00 95.25 227 ARG A C 1
ATOM 1692 O O . ARG A 1 227 ? 9.478 -6.595 -26.030 1.00 95.25 227 ARG A O 1
ATOM 1699 N N . ALA A 1 228 ? 7.886 -8.175 -25.828 1.00 94.44 228 ALA A N 1
ATOM 1700 C CA . ALA A 1 228 ? 6.786 -7.250 -25.584 1.00 94.44 228 ALA A CA 1
ATOM 1701 C C . ALA A 1 228 ? 6.593 -6.974 -24.082 1.00 94.44 228 ALA A C 1
ATOM 1703 O O . ALA A 1 228 ? 7.108 -7.714 -23.231 1.00 94.44 228 ALA A O 1
ATOM 1704 N N . LEU A 1 229 ? 5.830 -5.926 -23.765 1.00 93.94 229 LEU A N 1
ATOM 1705 C CA . LEU A 1 229 ? 5.242 -5.750 -22.434 1.00 93.94 229 LEU A CA 1
ATOM 1706 C C . LEU A 1 229 ? 4.308 -6.919 -22.100 1.00 93.94 229 LEU A C 1
ATOM 1708 O O . LEU A 1 229 ? 3.484 -7.320 -22.924 1.00 93.94 229 LEU A O 1
ATOM 1712 N N . HIS A 1 230 ? 4.406 -7.436 -20.878 1.00 95.94 230 HIS A N 1
ATOM 1713 C CA . HIS A 1 230 ? 3.484 -8.457 -20.393 1.00 95.94 230 HIS A CA 1
ATOM 1714 C C . HIS A 1 230 ? 2.232 -7.839 -19.767 1.00 95.94 230 HIS A C 1
ATOM 1716 O O . HIS A 1 230 ? 2.257 -6.749 -19.188 1.00 95.94 230 HIS A O 1
ATOM 1722 N N . GLU A 1 231 ? 1.129 -8.582 -19.851 1.00 97.12 231 GLU A N 1
ATOM 1723 C CA . GLU A 1 231 ? -0.120 -8.235 -19.178 1.00 97.12 231 GLU A CA 1
ATOM 1724 C C . GLU A 1 231 ? 0.059 -8.181 -17.648 1.00 97.12 231 GLU A C 1
ATOM 1726 O O . GLU A 1 231 ? 0.853 -8.944 -17.086 1.00 97.12 231 GLU A O 1
ATOM 1731 N N . PRO A 1 232 ? -0.698 -7.324 -16.937 1.00 98.31 232 PRO A N 1
ATOM 1732 C CA . PRO A 1 232 ? -0.674 -7.281 -15.481 1.00 98.31 232 PRO A CA 1
ATOM 1733 C C . PRO A 1 232 ? -1.005 -8.632 -14.839 1.00 98.31 232 PRO A C 1
ATOM 1735 O O . PRO A 1 232 ? -1.963 -9.306 -15.219 1.00 98.31 232 PRO A O 1
ATOM 1738 N N . VAL A 1 233 ? -0.271 -8.983 -13.783 1.00 98.62 233 VAL A N 1
ATOM 1739 C CA . VAL A 1 233 ? -0.451 -10.238 -13.047 1.00 98.62 233 VAL A CA 1
ATOM 1740 C C . VAL A 1 233 ? -0.967 -9.953 -11.642 1.00 98.62 233 VAL A C 1
ATOM 1742 O O . VAL A 1 233 ? -0.403 -9.147 -10.899 1.00 98.62 233 VAL A O 1
ATOM 1745 N N . THR A 1 234 ? -2.046 -10.629 -11.252 1.00 98.62 234 THR A N 1
ATOM 1746 C CA . THR A 1 234 ? -2.610 -10.553 -9.898 1.00 98.62 234 THR A CA 1
ATOM 1747 C C . THR A 1 234 ? -2.090 -11.683 -9.017 1.00 98.62 234 THR A C 1
ATOM 1749 O O . THR A 1 234 ? -1.990 -12.819 -9.474 1.00 98.62 234 THR A O 1
ATOM 1752 N N . GLY A 1 235 ? -1.850 -11.412 -7.737 1.00 97.94 235 GLY A N 1
ATOM 1753 C CA . GLY A 1 235 ? -1.418 -12.432 -6.781 1.00 97.94 235 GLY A CA 1
ATOM 1754 C C . GLY A 1 235 ? -1.474 -11.961 -5.336 1.00 97.94 235 GLY A C 1
ATOM 1755 O O . GLY A 1 235 ? -2.101 -10.947 -5.018 1.00 97.94 235 GLY A O 1
ATOM 1756 N N . ARG A 1 236 ? -0.848 -12.731 -4.445 1.00 97.75 236 ARG A N 1
ATOM 1757 C CA . ARG A 1 236 ? -0.743 -12.408 -3.014 1.00 97.75 236 ARG A CA 1
ATOM 1758 C C . ARG A 1 236 ? 0.621 -11.844 -2.675 1.00 97.75 236 ARG A C 1
ATOM 1760 O O . ARG A 1 236 ? 0.719 -11.098 -1.706 1.00 97.75 236 ARG A O 1
ATOM 1767 N N . ALA A 1 237 ? 1.653 -12.205 -3.426 1.00 98.00 237 ALA A N 1
ATOM 1768 C CA . ALA A 1 237 ? 3.008 -11.746 -3.209 1.00 98.00 237 ALA A CA 1
ATOM 1769 C C . ALA A 1 237 ? 3.697 -11.386 -4.525 1.00 98.00 237 ALA A C 1
ATOM 1771 O O . ALA A 1 237 ? 3.483 -12.028 -5.546 1.00 98.00 237 ALA A O 1
ATOM 1772 N N . VAL A 1 238 ? 4.554 -10.375 -4.464 1.00 98.69 238 VAL A N 1
ATOM 1773 C CA . VAL A 1 238 ? 5.504 -9.986 -5.498 1.00 98.69 238 VAL A CA 1
ATOM 1774 C C . VAL A 1 238 ? 6.901 -10.132 -4.927 1.00 98.69 238 VAL A C 1
ATOM 1776 O O . VAL A 1 238 ? 7.181 -9.621 -3.840 1.00 98.69 238 VAL A O 1
ATOM 1779 N N . GLN A 1 239 ? 7.785 -10.784 -5.666 1.00 98.75 239 GLN A N 1
ATOM 1780 C CA . GLN A 1 239 ? 9.216 -10.806 -5.404 1.00 98.75 239 GLN A CA 1
ATOM 1781 C C . GLN A 1 239 ? 9.917 -10.125 -6.569 1.00 98.75 239 GLN A C 1
ATOM 1783 O O . GLN A 1 239 ? 9.671 -10.465 -7.720 1.00 98.75 239 GLN A O 1
ATOM 1788 N N . ALA A 1 240 ? 10.765 -9.150 -6.266 1.00 98.50 240 ALA A N 1
ATOM 1789 C CA . ALA A 1 240 ? 11.576 -8.469 -7.262 1.00 98.50 240 ALA A CA 1
ATOM 1790 C C . ALA A 1 240 ? 13.045 -8.540 -6.857 1.00 98.50 240 ALA A C 1
ATOM 1792 O O . ALA A 1 240 ? 13.369 -8.332 -5.681 1.00 98.50 240 ALA A O 1
ATOM 1793 N N . GLY A 1 241 ? 13.913 -8.805 -7.829 1.00 98.12 241 GLY A N 1
ATOM 1794 C CA . GLY A 1 241 ? 15.357 -8.916 -7.653 1.00 98.12 241 GLY A CA 1
ATOM 1795 C C . GLY A 1 241 ? 16.107 -8.335 -8.848 1.00 98.12 241 GLY A C 1
ATOM 1796 O O . GLY A 1 241 ? 15.636 -8.424 -9.976 1.00 98.12 241 GLY A O 1
ATOM 1797 N N . GLY A 1 242 ? 17.263 -7.719 -8.619 1.00 97.06 242 GLY A N 1
ATOM 1798 C CA . GLY A 1 242 ? 18.088 -7.153 -9.684 1.00 97.06 242 GLY A CA 1
ATOM 1799 C C . GLY A 1 242 ? 19.356 -6.469 -9.164 1.00 97.06 242 GLY A C 1
ATOM 1800 O O . GLY A 1 242 ? 19.576 -6.409 -7.954 1.00 97.06 242 GLY A O 1
ATOM 1801 N N . PRO A 1 243 ? 20.193 -5.911 -10.059 1.00 96.62 243 PRO A N 1
ATOM 1802 C CA . PRO A 1 243 ? 21.437 -5.226 -9.692 1.00 96.62 243 PRO A CA 1
ATOM 1803 C C . PRO A 1 243 ? 21.221 -3.924 -8.901 1.00 96.62 243 PRO A C 1
ATOM 1805 O O . PRO A 1 243 ? 22.162 -3.391 -8.319 1.00 96.62 243 PRO A O 1
ATOM 1808 N N . GLY A 1 244 ? 19.998 -3.393 -8.888 1.00 96.94 244 GLY A N 1
ATOM 1809 C CA . GLY A 1 244 ? 19.630 -2.191 -8.152 1.00 96.94 244 GLY A CA 1
ATOM 1810 C C . GLY A 1 244 ? 18.503 -1.431 -8.845 1.00 96.94 244 GLY A C 1
ATOM 1811 O O . GLY A 1 244 ? 18.578 -1.154 -10.037 1.00 96.94 244 GLY A O 1
ATOM 1812 N N . PHE A 1 245 ? 17.472 -1.054 -8.095 1.00 97.94 245 PHE A N 1
ATOM 1813 C CA . PHE A 1 245 ? 16.346 -0.264 -8.584 1.00 97.94 245 PHE A CA 1
ATOM 1814 C C . PHE A 1 245 ? 15.954 0.828 -7.589 1.00 97.94 245 PHE A C 1
ATOM 1816 O O . PHE A 1 245 ? 16.073 0.681 -6.366 1.00 97.94 245 PHE A O 1
ATOM 1823 N N . ARG A 1 246 ? 15.458 1.944 -8.122 1.00 98.00 246 ARG A N 1
ATOM 1824 C CA . ARG A 1 246 ? 14.749 2.959 -7.346 1.00 98.00 246 ARG A CA 1
ATOM 1825 C C . ARG A 1 246 ? 13.443 2.359 -6.839 1.00 98.00 246 ARG A C 1
ATOM 1827 O O . ARG A 1 246 ? 12.742 1.689 -7.589 1.00 98.00 246 ARG A O 1
ATOM 1834 N N . TYR A 1 247 ? 13.120 2.608 -5.573 1.00 98.19 247 TYR A N 1
ATOM 1835 C CA . TYR A 1 247 ? 11.930 2.056 -4.930 1.00 98.19 247 TYR A CA 1
ATOM 1836 C C . TYR A 1 247 ? 11.144 3.150 -4.213 1.00 98.19 247 TYR A C 1
ATOM 1838 O O . TYR A 1 247 ? 11.655 3.775 -3.280 1.00 98.19 247 TYR A O 1
ATOM 1846 N N . VAL A 1 248 ? 9.897 3.363 -4.626 1.00 98.25 248 VAL A N 1
ATOM 1847 C CA . VAL A 1 248 ? 8.978 4.348 -4.034 1.00 98.25 248 VAL A CA 1
ATOM 1848 C C . VAL A 1 248 ? 7.738 3.635 -3.528 1.00 98.25 248 VAL A C 1
ATOM 1850 O O . VAL A 1 248 ? 7.193 2.800 -4.237 1.00 98.25 248 VAL A O 1
ATOM 1853 N N . ARG A 1 249 ? 7.270 3.984 -2.328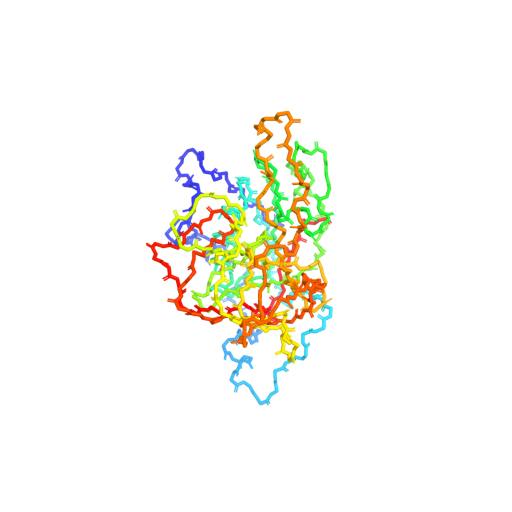 1.00 97.25 249 ARG A N 1
ATOM 1854 C CA . ARG A 1 249 ? 6.001 3.501 -1.762 1.00 97.25 249 ARG A CA 1
ATOM 1855 C C . ARG A 1 249 ? 5.124 4.687 -1.431 1.00 97.25 249 ARG A C 1
ATOM 1857 O O . ARG A 1 249 ? 5.553 5.528 -0.647 1.00 97.25 249 ARG A O 1
ATOM 1864 N N . ASP A 1 250 ? 3.939 4.762 -2.021 1.00 97.62 250 ASP A N 1
ATOM 1865 C CA . ASP A 1 250 ? 2.953 5.810 -1.731 1.00 97.62 250 ASP A CA 1
ATOM 1866 C C . ASP A 1 250 ? 3.556 7.230 -1.783 1.00 97.62 250 ASP A C 1
ATOM 1868 O O . ASP A 1 250 ? 3.282 8.085 -0.947 1.00 97.62 250 ASP A O 1
ATOM 1872 N N . GLY A 1 251 ? 4.450 7.465 -2.751 1.00 94.88 251 GLY A N 1
ATOM 1873 C CA . GLY A 1 251 ? 5.178 8.730 -2.924 1.00 94.88 251 GLY A CA 1
ATOM 1874 C C . GLY A 1 251 ? 6.440 8.904 -2.064 1.00 94.88 251 GLY A C 1
ATOM 1875 O O . GLY A 1 251 ? 7.181 9.860 -2.273 1.00 94.88 251 GLY A O 1
ATOM 1876 N N . VAL A 1 252 ? 6.739 7.984 -1.143 1.00 96.31 252 VAL A N 1
ATOM 1877 C CA . VAL A 1 252 ? 7.943 8.009 -0.298 1.00 96.31 252 VAL A CA 1
ATOM 1878 C C . VAL A 1 252 ? 9.035 7.120 -0.888 1.00 96.31 252 VAL A C 1
ATOM 1880 O O . VAL A 1 252 ? 8.949 5.888 -0.882 1.00 96.31 252 VAL A O 1
ATOM 1883 N N . GLU A 1 253 ? 10.097 7.752 -1.374 1.00 97.19 253 GLU A N 1
ATOM 1884 C CA . GLU A 1 253 ? 11.262 7.075 -1.938 1.00 97.19 253 GLU A CA 1
ATOM 1885 C C . GLU A 1 253 ? 12.181 6.481 -0.858 1.00 97.19 253 GLU A C 1
ATOM 1887 O O . GLU A 1 253 ? 12.409 7.060 0.209 1.00 97.19 253 GLU A O 1
ATOM 1892 N N . ALA A 1 254 ? 12.724 5.294 -1.128 1.00 96.44 254 ALA A N 1
ATOM 1893 C CA . ALA A 1 254 ? 13.756 4.690 -0.300 1.00 96.44 254 ALA A CA 1
ATOM 1894 C C . ALA A 1 254 ? 15.070 5.482 -0.394 1.00 96.44 254 ALA A C 1
ATOM 1896 O O . ALA A 1 254 ? 15.503 5.875 -1.468 1.00 96.44 254 ALA A O 1
ATOM 1897 N N . LYS A 1 255 ? 15.771 5.644 0.736 1.00 94.88 255 LYS A N 1
ATOM 1898 C CA . LYS A 1 255 ? 17.027 6.423 0.805 1.00 94.88 255 LYS A CA 1
ATOM 1899 C C . LYS A 1 255 ? 18.150 5.911 -0.104 1.00 94.88 255 LYS A C 1
ATOM 1901 O O . LYS A 1 255 ? 19.105 6.637 -0.353 1.00 94.88 255 LYS A O 1
ATOM 1906 N N . LYS A 1 256 ? 18.095 4.638 -0.488 1.00 95.31 256 LYS A N 1
ATOM 1907 C CA . LYS A 1 256 ? 19.070 3.970 -1.347 1.00 95.31 256 LYS A CA 1
ATOM 1908 C C . LYS A 1 256 ? 18.327 3.057 -2.321 1.00 95.31 256 LYS A C 1
ATOM 1910 O O . LYS A 1 256 ? 17.272 2.535 -1.935 1.00 95.31 256 LYS A O 1
ATOM 1915 N N . PRO A 1 257 ? 18.886 2.823 -3.521 1.00 96.81 257 PRO A N 1
ATOM 1916 C CA . PRO A 1 257 ? 18.418 1.761 -4.396 1.00 96.81 257 PRO A CA 1
ATOM 1917 C C . PRO A 1 257 ? 18.353 0.422 -3.660 1.00 96.81 257 PRO A C 1
ATOM 1919 O O . PRO A 1 257 ? 19.140 0.162 -2.743 1.00 96.81 257 PRO A O 1
ATOM 1922 N N . ARG A 1 258 ? 17.397 -0.416 -4.052 1.00 97.75 258 ARG A N 1
ATOM 1923 C CA . ARG A 1 258 ? 17.231 -1.770 -3.526 1.00 97.75 258 ARG A CA 1
ATOM 1924 C C . ARG A 1 258 ? 17.644 -2.785 -4.578 1.00 97.75 258 ARG A C 1
ATOM 1926 O O . ARG A 1 258 ? 17.368 -2.593 -5.750 1.00 97.75 258 ARG A O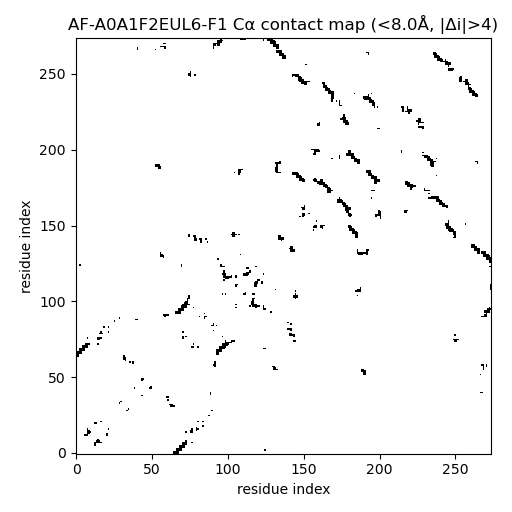 1
ATOM 1933 N N . GLU A 1 259 ? 18.258 -3.872 -4.141 1.00 98.25 259 GLU A N 1
ATOM 1934 C CA . GLU A 1 259 ? 18.572 -5.027 -4.998 1.00 98.25 259 GLU A CA 1
ATOM 1935 C C . GLU A 1 259 ? 17.451 -6.068 -4.968 1.00 98.25 259 GLU A C 1
ATOM 1937 O O . GLU A 1 259 ? 17.304 -6.872 -5.880 1.00 98.25 259 GLU A O 1
ATOM 1942 N N . LYS A 1 260 ? 16.642 -6.053 -3.905 1.00 98.19 260 LYS A N 1
ATOM 1943 C CA . LYS A 1 260 ? 15.498 -6.938 -3.735 1.00 98.19 260 LYS A CA 1
ATOM 1944 C C . LYS A 1 260 ? 14.390 -6.280 -2.931 1.00 98.19 260 LYS A C 1
ATOM 1946 O O . LYS A 1 260 ? 14.643 -5.411 -2.090 1.00 98.19 260 LYS A O 1
ATOM 1951 N N . THR A 1 261 ? 13.164 -6.711 -3.179 1.00 98.44 261 THR A N 1
ATOM 1952 C CA . THR A 1 261 ? 12.017 -6.412 -2.323 1.00 98.44 261 THR A CA 1
ATOM 1953 C C . THR A 1 261 ? 11.000 -7.538 -2.426 1.00 98.44 261 THR A C 1
ATOM 1955 O O . THR A 1 261 ? 10.869 -8.190 -3.464 1.00 98.44 261 THR A O 1
ATOM 1958 N N . THR A 1 262 ? 10.264 -7.765 -1.346 1.00 98.62 262 THR A N 1
ATOM 1959 C CA . THR A 1 262 ? 9.078 -8.620 -1.363 1.00 98.62 262 THR A CA 1
ATOM 1960 C C . THR A 1 262 ? 7.894 -7.811 -0.873 1.00 98.62 262 THR A C 1
ATOM 1962 O O . THR A 1 262 ? 7.961 -7.214 0.199 1.00 98.62 262 THR A O 1
ATOM 1965 N N . ILE A 1 263 ? 6.816 -7.797 -1.650 1.00 98.75 263 ILE A N 1
ATOM 1966 C CA . ILE A 1 263 ? 5.537 -7.181 -1.293 1.00 98.75 263 ILE A CA 1
ATOM 1967 C C . ILE A 1 263 ? 4.524 -8.303 -1.159 1.00 98.75 263 ILE A C 1
ATOM 1969 O O . ILE A 1 263 ? 4.458 -9.154 -2.031 1.00 98.75 263 ILE A O 1
ATOM 1973 N N . TYR A 1 264 ? 3.745 -8.341 -0.089 1.00 98.31 264 TYR A N 1
ATOM 1974 C CA . TYR A 1 264 ? 2.785 -9.415 0.130 1.00 98.31 264 TYR A CA 1
ATOM 1975 C C . TYR A 1 264 ? 1.548 -8.939 0.876 1.00 98.31 264 TYR A C 1
ATOM 1977 O O . TYR A 1 264 ? 1.594 -7.995 1.670 1.00 98.31 264 TYR A O 1
ATOM 1985 N N . ARG A 1 265 ? 0.436 -9.630 0.633 1.00 97.69 265 ARG A N 1
ATOM 1986 C CA . ARG A 1 265 ? -0.796 -9.491 1.396 1.00 97.69 265 ARG A CA 1
ATOM 1987 C C . ARG A 1 265 ? -0.547 -9.887 2.849 1.00 97.69 265 ARG A C 1
ATOM 1989 O O . ARG A 1 265 ? -0.071 -10.981 3.145 1.00 97.69 265 ARG A O 1
ATOM 1996 N N . HIS A 1 266 ? -0.864 -8.976 3.755 1.00 97.38 266 HIS A N 1
ATOM 1997 C CA . HIS A 1 266 ? -0.815 -9.191 5.187 1.00 97.38 266 HIS A CA 1
ATOM 1998 C C . HIS A 1 266 ? -1.907 -10.176 5.637 1.00 97.38 266 HIS A C 1
ATOM 2000 O O . HIS A 1 266 ? -2.919 -10.355 4.965 1.00 97.38 266 HIS A O 1
ATOM 2006 N N . LEU A 1 267 ? -1.697 -10.818 6.790 1.00 95.25 267 LEU A N 1
ATOM 2007 C CA . LEU A 1 267 ? -2.605 -11.845 7.312 1.00 95.25 267 LEU A CA 1
ATOM 2008 C C . LEU A 1 267 ? -3.961 -11.288 7.763 1.00 95.25 267 LEU A C 1
ATOM 2010 O O . LEU A 1 267 ? -4.944 -12.024 7.779 1.00 95.25 267 LEU A O 1
ATOM 2014 N N . LEU A 1 268 ? -4.001 -10.008 8.136 1.00 96.19 268 LEU A N 1
ATOM 2015 C CA . LEU A 1 268 ? -5.213 -9.301 8.538 1.00 96.19 268 LEU A CA 1
ATOM 2016 C C . LEU A 1 268 ? -5.603 -8.276 7.472 1.00 96.19 268 LEU A C 1
ATOM 2018 O O . LEU A 1 268 ? -4.742 -7.601 6.901 1.00 96.19 268 LEU A O 1
ATOM 2022 N N . ASP A 1 269 ? -6.907 -8.146 7.244 1.00 98.00 269 ASP A N 1
ATOM 2023 C CA . ASP A 1 269 ? -7.476 -7.204 6.285 1.00 98.00 269 ASP A CA 1
ATOM 2024 C C . ASP A 1 269 ? -7.706 -5.829 6.926 1.00 98.00 269 ASP A C 1
ATOM 2026 O O . ASP A 1 269 ? -8.073 -5.710 8.100 1.00 98.00 269 ASP A O 1
ATOM 2030 N N . LEU A 1 270 ? -7.521 -4.777 6.133 1.00 98.69 270 LEU A N 1
ATOM 2031 C CA . LEU A 1 270 ? -7.784 -3.406 6.548 1.00 98.69 270 LEU A CA 1
ATOM 2032 C C . LEU A 1 270 ? -9.295 -3.170 6.610 1.00 98.69 270 LEU A C 1
ATOM 2034 O O . LEU A 1 270 ? -10.001 -3.366 5.619 1.00 98.69 270 LEU A O 1
ATOM 2038 N N . GLN A 1 271 ? -9.788 -2.693 7.752 1.00 98.75 271 GLN A N 1
ATOM 2039 C CA . GLN A 1 271 ? -11.196 -2.346 7.954 1.00 98.75 271 GLN A CA 1
ATOM 2040 C C . GLN A 1 271 ? -11.487 -0.961 7.356 1.00 98.75 271 GLN A C 1
ATOM 2042 O O . GLN A 1 271 ? -11.611 0.038 8.060 1.00 98.75 271 GLN A O 1
ATOM 2047 N N . LEU A 1 272 ? -11.531 -0.894 6.025 1.00 98.69 272 LEU A N 1
ATOM 2048 C CA . LEU A 1 272 ? -11.650 0.351 5.268 1.00 98.69 272 LEU A CA 1
ATOM 2049 C C . LEU A 1 272 ? -13.097 0.863 5.203 1.00 98.69 272 LEU A C 1
ATOM 2051 O O . LEU A 1 272 ? -14.015 0.110 4.887 1.00 98.69 272 LEU A O 1
ATOM 2055 N N . VAL A 1 273 ? -13.287 2.161 5.415 1.00 98.56 273 VAL A N 1
ATOM 2056 C CA . VAL A 1 273 ? -14.534 2.881 5.125 1.00 98.56 273 VAL A CA 1
ATOM 2057 C C . VAL A 1 273 ? -14.568 3.245 3.638 1.00 98.56 273 VAL A C 1
ATOM 2059 O O . VAL A 1 273 ? -13.714 4.005 3.179 1.00 98.56 273 VAL A O 1
ATOM 2062 N N . ARG A 1 274 ? -15.541 2.710 2.887 1.00 94.19 274 ARG A N 1
ATOM 2063 C CA . ARG A 1 274 ? -15.730 2.980 1.451 1.00 94.19 274 ARG A CA 1
ATOM 2064 C C . ARG A 1 274 ? -17.187 2.852 1.015 1.00 94.19 274 ARG A C 1
ATOM 2066 O O . ARG A 1 274 ? -17.871 1.900 1.462 1.00 94.19 274 ARG A O 1
#

Sequence (274 aa):
MRILVLRCGVGDMPLLPGRRDLAFLDDVAKQVLPHDDNPTPDEIAKGKEVPHLGAPRPAPQRPSEPVRVIVVGPDASLAAVVTHLMRRNLLWFEVAHVPTAPSPAATNWGVEGSGAHGLSMAEAESRPVRPVPLIRDDTGQAIVGFALLTEPGIEGTSSRGGLHGEVWVDSVELFSGVAHGVQVRPLPDAPGLVAAELPPPPQRRRGLFRTMLSDDDGLTDMAGNPRALHEPVTGRAVQAGGPGFRYVRDGVEAKKPREKTTIYRHLLDLQLVR

Solvent-accessible surface area (backbone atoms only — not comparable to full-atom values): 14572 Å² total; per-residue (Å²): 110,50,80,44,80,45,51,39,61,46,90,91,38,48,48,66,46,49,74,76,78,50,46,64,57,58,56,54,43,48,72,36,41,74,73,76,91,68,81,49,69,71,55,40,74,70,41,98,67,69,80,82,76,54,73,46,48,80,59,87,73,80,46,82,45,58,46,35,40,36,36,35,26,46,53,42,26,48,22,33,50,51,24,50,28,56,79,67,76,40,40,66,40,32,38,18,60,29,38,75,43,88,34,56,30,34,60,48,58,67,32,75,49,90,25,98,37,13,30,29,73,71,49,53,75,66,50,55,72,51,34,19,37,29,28,27,39,77,88,62,45,41,40,54,28,29,37,40,38,20,29,60,93,66,85,80,83,32,29,71,39,41,21,52,33,37,36,31,36,69,90,44,75,63,48,52,24,30,33,16,12,38,41,37,31,40,30,50,37,59,54,12,31,37,39,30,68,40,60,45,58,84,77,79,92,78,81,97,78,77,81,84,75,58,74,36,61,57,26,22,37,78,87,65,48,78,41,74,81,53,78,68,47,69,23,44,32,39,44,36,42,36,96,44,24,27,44,31,44,34,87,48,67,53,98,55,65,40,43,62,52,40,39,32,48,49,94,60,31,36,30,29,44,91

Radius of gyration: 20.03 Å; Cα contacts (8 Å, |Δi|>4): 650; chains: 1; bounding box: 42×47×66 Å

pLDDT: mean 94.38, std 8.46, range [49.66, 98.88]

Nearest PDB structures (foldseek):
  2bon-assembly2_B  TM=5.442E-01  e=4.986E-08  Escherichia coli BL21(DE3)
  4l02-assembly2_B  TM=5.085E-01  e=1.267E-06  Homo sapiens
  3vzb-assembly3_C  TM=4.841E-01  e=3.219E-05  Homo sapiens

Mean predicted aligned error: 4.37 Å

Foldseek 3Di:
DAEAEQEDVPDPHHQQHACVSCVVVVVVCCVFPVDDPDDALVRLVVDPDNDDAFWADQDPDDTNDAAEYEYEEAQNNVQNNVLNCNVSVNLNHEYEYQYPDAHLLCVQQVQDDPHPRHHDPVLSVDFAWDWFWWKAKPVSTTFRRKKKWEAPPDDDRWAQQRDAAWKDAPHRTQAHGTARIKMKGAHNTPPTIKIFTDFHPDDDDDDDDDDDDDSQHNDAHPVRHGDRTGDIDGHFKMKIAAPWIWMDGSNRTDPGTDRIMMMGGRSHIRRYRD